Protein AF-A0A1E7ER35-F1 (afdb_monomer)

InterPro domains:
  IPR001763 Rhodanese-like domain [PF00581] (128-225)
  IPR001763 Rhodanese-like domain [PS50206] (133-233)
  IPR001763 Rhodanese-like domain [SM00450] (123-230)
  IPR020936 tRNA uridine(34) hydroxylase [PTHR43268] (1-297)
  IPR036873 Rhodanese-like domain superfamily [G3DSA:3.40.250.10] (112-266)
  IPR036873 Rhodanese-like domain superfamily [SSF52821] (113-258)
  IPR040503 tRNA uridine(34) hydroxylase, N-terminal [PF17773] (1-105)

pLDDT: mean 89.34, std 12.44, range [37.03, 98.62]

Organism: NCBI:txid635003

Nearest PDB structures (foldseek):
  4f67-assembly1_A  TM=9.009E-01  e=3.503E-24  Legionella pneumophila subsp. pneumophila str. Philadelphia 1
  1x0p-assembly1_I  TM=6.168E-01  e=1.235E-02  Thermosynechococcus vestitus BP-1
  5m27-assembly1_A  TM=5.192E-01  e=4.832E-02  Beggiatoa sp. PS
  5m2a-assembly1_A  TM=4.852E-01  e=7.459E-02  Beggiatoa sp. PS
  5mbe-assembly1_A  TM=5.188E-01  e=2.012E-01  Beggiatoa sp. PS

Secondary structure (DSSP, 8-state):
-EEEEEE----GGGHHHHHHHHHHHHHHTT-EEEEEEETTEEEEEEE-PPPTT--EEEETTEEEESS-HHHHHHHHHT-TT-EEEE---SS-S-SSEEEEE-S-SS---SSS--TTT--PEEE-HHHHHHHHH-TTEEEEE-S-HHHHTTEEETTPBP---SSGGGHHHHHHHHTTTS--TTEEEEEE-SSSHHHHHHHHHHHHHS-TTS-EEEEEETTHHHHHHHHTTT-GGG--EEE-EE-SSTT-EEEGGGEEPSSEEEE-TTT--EEETTGGGSTT-BTTTB-TTTTTT--HHHHHHHHHHHTTT-

Radius of gyration: 20.01 Å; Cα contacts (8 Å, |Δi|>4): 583; chains: 1; bounding box: 51×45×53 Å

Solvent-accessible surface area (backbone atoms only — not comparable to full-atom values): 17120 Å² total; per-residue (Å²): 58,42,41,36,41,40,75,42,87,38,60,72,87,49,48,65,57,51,50,53,52,54,52,53,57,38,52,76,58,62,36,16,24,41,40,30,35,18,43,58,20,39,24,36,37,39,32,48,80,85,69,97,62,66,59,84,53,86,48,103,86,53,75,56,63,83,65,45,69,69,60,49,48,52,29,67,75,59,38,81,82,43,44,72,47,80,40,73,68,99,59,80,48,41,97,52,65,44,78,40,84,41,89,47,54,72,68,55,74,62,72,92,72,53,54,86,78,47,54,38,50,75,33,48,57,82,59,40,56,58,52,66,68,35,88,60,36,50,38,37,44,65,50,32,42,66,38,49,77,44,22,47,50,61,87,43,43,77,75,72,25,89,43,60,48,49,46,61,60,48,41,59,69,65,51,52,75,49,92,41,71,79,24,36,39,38,31,33,30,55,62,21,71,64,32,37,52,51,32,25,46,50,66,72,66,40,60,86,89,49,54,60,52,47,35,24,38,46,46,10,49,57,39,32,28,44,74,36,45,93,39,64,88,81,48,59,66,42,77,32,42,49,47,101,52,59,45,33,19,23,32,63,57,47,34,69,32,89,50,32,57,44,53,37,68,60,82,59,40,67,29,38,66,66,55,70,69,37,91,65,38,38,91,39,48,36,28,90,89,41,55,94,71,62,53,70,72,53,47,54,54,28,48,57,52,38,66,73,75,108

Sequence (310 aa):
VLALYKFVIIPTSSLPDLKSELMTVCRQYSARGTLLIAEEGINGTLCYPFSNKISTTTTTLTTTIIDDELLSFLQNKFDHSLRIRISTAVQPVFSRLKIRIKSEIQQQSCGPCCPTKQVGEYVNPREWNKLLLDPDTIVIDTRNEYEIDVGTFKNAINPHTQSFVEFPHWIQKNITPLPVEKKKIAMFCTGGIRCEKATNACLQLIPKTKDVSVYHLAGGILAYLDEFNGKQDESLFTGDCYVFDQRVAVTYGNKPSMVFREKCHACRHPLSCDDLKRDDYMQGLSCKYCVGQLSEKQQQRFTQRQKQME

Structure (mmCIF, N/CA/C/O backbone):
data_AF-A0A1E7ER35-F1
#
_entry.id   AF-A0A1E7ER35-F1
#
loop_
_atom_site.group_PDB
_atom_site.id
_atom_site.type_symbol
_atom_site.label_atom_id
_atom_site.label_alt_id
_atom_site.label_comp_id
_atom_site.label_asym_id
_atom_site.label_entity_id
_atom_site.label_seq_id
_atom_site.pdbx_PDB_ins_code
_atom_site.Cartn_x
_atom_site.Cartn_y
_atom_site.Cartn_z
_atom_site.occupancy
_atom_site.B_iso_or_equiv
_atom_site.auth_seq_id
_atom_site.auth_comp_id
_atom_site.auth_asym_id
_atom_site.auth_atom_id
_atom_site.pdbx_PDB_model_num
ATOM 1 N N . VAL A 1 1 ? 13.833 -6.349 -5.394 1.00 90.44 1 VAL A N 1
ATOM 2 C CA . VAL A 1 1 ? 12.837 -5.260 -5.250 1.00 90.44 1 VAL A CA 1
ATOM 3 C C . VAL A 1 1 ? 12.498 -5.135 -3.778 1.00 90.44 1 VAL A C 1
ATOM 5 O O . VAL A 1 1 ? 12.076 -6.123 -3.194 1.00 90.44 1 VAL A O 1
ATOM 8 N N . LEU A 1 2 ? 12.714 -3.963 -3.190 1.00 91.94 2 LEU A N 1
ATOM 9 C CA . LEU A 1 2 ? 12.367 -3.628 -1.814 1.00 91.94 2 LEU A CA 1
ATOM 10 C C . LEU A 1 2 ? 11.136 -2.726 -1.808 1.00 91.94 2 LEU A C 1
ATOM 12 O O . LEU A 1 2 ? 11.193 -1.646 -2.389 1.00 91.94 2 LEU A O 1
ATOM 16 N N . ALA A 1 3 ? 10.059 -3.124 -1.142 1.00 92.50 3 ALA A N 1
ATOM 17 C CA . ALA A 1 3 ? 8.976 -2.223 -0.754 1.00 92.50 3 ALA A CA 1
ATOM 18 C C . ALA A 1 3 ? 9.128 -1.910 0.734 1.00 92.50 3 ALA A C 1
ATOM 20 O O . ALA A 1 3 ? 9.304 -2.833 1.527 1.00 92.50 3 ALA A O 1
ATOM 21 N N . LEU A 1 4 ? 9.090 -0.634 1.110 1.0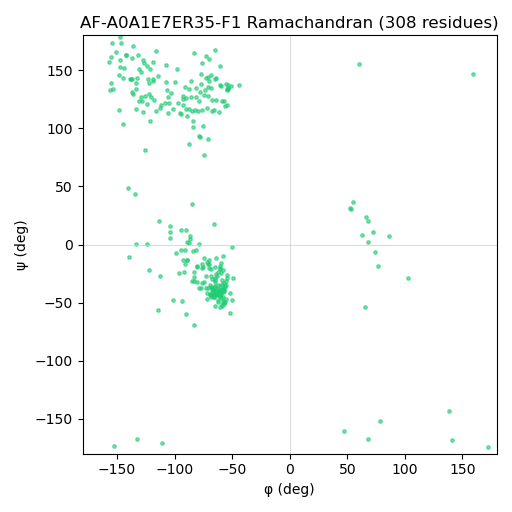0 94.75 4 LEU A N 1
ATOM 22 C CA . LEU A 1 4 ? 9.339 -0.225 2.486 1.00 94.75 4 LEU A CA 1
ATOM 23 C C . LEU A 1 4 ? 8.475 0.941 2.927 1.00 94.75 4 LEU A C 1
ATOM 25 O O . LEU A 1 4 ? 8.112 1.794 2.117 1.00 94.75 4 LEU A O 1
ATOM 29 N N . TYR A 1 5 ? 8.208 1.004 4.226 1.00 95.62 5 TYR A N 1
ATOM 30 C CA . TYR A 1 5 ? 7.714 2.215 4.860 1.00 95.62 5 TYR A CA 1
ATOM 31 C C . TYR A 1 5 ? 8.002 2.234 6.359 1.00 95.62 5 TYR A C 1
ATOM 33 O O . TYR A 1 5 ? 8.142 1.192 7.002 1.00 95.62 5 TYR A O 1
ATOM 41 N N . LYS A 1 6 ? 8.040 3.438 6.922 1.00 93.75 6 LYS A N 1
ATOM 42 C CA . LYS A 1 6 ? 8.040 3.672 8.362 1.00 93.75 6 LYS A CA 1
ATOM 43 C C . LYS A 1 6 ? 7.441 5.036 8.663 1.00 93.75 6 LYS A C 1
ATOM 45 O O . LYS A 1 6 ? 7.837 6.028 8.053 1.00 93.75 6 LYS A O 1
ATOM 50 N N . PHE A 1 7 ? 6.541 5.067 9.642 1.00 92.44 7 PHE A N 1
ATOM 51 C CA . PHE A 1 7 ? 6.119 6.301 10.287 1.00 92.44 7 PHE A CA 1
ATOM 52 C C . PHE A 1 7 ? 7.104 6.634 11.410 1.00 92.44 7 PHE A C 1
ATOM 54 O O . PHE A 1 7 ? 7.247 5.875 12.366 1.00 92.44 7 PHE A O 1
ATOM 61 N N . VAL A 1 8 ? 7.824 7.739 11.259 1.00 91.88 8 VAL A N 1
ATOM 62 C CA . VAL A 1 8 ? 8.806 8.248 12.224 1.00 91.88 8 VAL A CA 1
ATOM 63 C C . VAL A 1 8 ? 8.937 9.744 12.010 1.00 91.88 8 VAL A C 1
ATOM 65 O O . VAL A 1 8 ? 8.940 10.196 10.870 1.00 91.88 8 VAL A O 1
ATOM 68 N N . ILE A 1 9 ? 9.032 10.511 13.093 1.00 92.25 9 ILE A N 1
ATOM 69 C CA . ILE A 1 9 ? 9.169 11.961 12.981 1.00 92.25 9 ILE A CA 1
ATOM 70 C C . ILE A 1 9 ? 10.570 12.293 12.466 1.00 92.25 9 ILE A C 1
ATOM 72 O O . ILE A 1 9 ? 11.568 11.989 13.119 1.00 92.25 9 ILE A O 1
ATOM 76 N N . ILE A 1 10 ? 10.629 12.913 11.291 1.00 93.62 10 ILE A N 1
ATOM 77 C CA . ILE A 1 10 ? 11.852 13.410 10.663 1.00 93.62 10 ILE A CA 1
ATOM 78 C C . ILE A 1 10 ? 11.762 14.936 10.654 1.00 93.62 10 ILE A C 1
ATOM 80 O O . ILE A 1 10 ? 10.876 15.470 9.990 1.00 93.62 10 ILE A O 1
ATOM 84 N N . PRO A 1 11 ? 12.658 15.666 11.340 1.00 95.25 11 PRO A N 1
ATOM 85 C CA . PRO A 1 11 ? 12.614 17.122 11.341 1.00 95.25 11 PRO A CA 1
ATOM 86 C C . PRO A 1 11 ? 12.625 17.688 9.918 1.00 95.25 11 PRO A C 1
ATOM 88 O O . PRO A 1 11 ? 13.459 17.304 9.094 1.00 95.25 11 PRO A O 1
ATOM 91 N N . THR A 1 12 ? 11.730 18.635 9.631 1.00 95.56 12 THR A N 1
ATOM 92 C CA . THR A 1 12 ? 11.605 19.243 8.295 1.00 95.56 12 THR A CA 1
ATOM 93 C C . THR A 1 12 ? 12.916 19.872 7.811 1.00 95.56 12 THR A C 1
ATOM 95 O O . THR A 1 12 ? 13.238 19.790 6.625 1.00 95.56 12 THR A O 1
ATOM 98 N N . SER A 1 13 ? 13.718 20.417 8.730 1.00 97.25 13 SER A N 1
ATOM 99 C CA . SER A 1 13 ? 15.062 20.938 8.449 1.00 97.25 13 SER A CA 1
ATOM 100 C C . SER A 1 13 ? 16.050 19.869 7.967 1.00 97.25 13 SER A C 1
ATOM 102 O O . SER A 1 13 ? 16.953 20.196 7.207 1.00 97.25 13 SER A O 1
ATOM 104 N N . SER A 1 14 ? 15.870 18.600 8.347 1.00 97.25 14 SER A N 1
ATOM 105 C CA . SER A 1 14 ? 16.747 17.480 7.974 1.00 97.25 1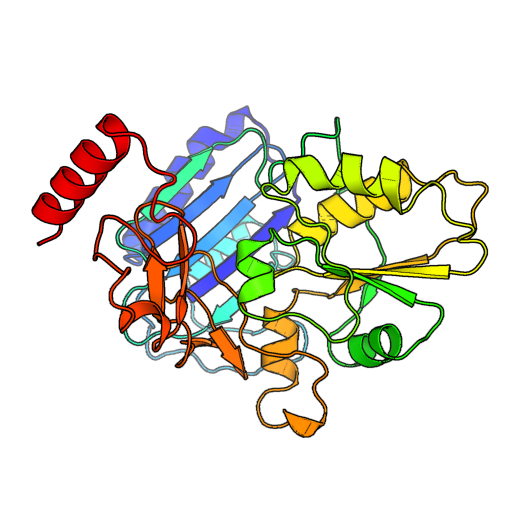4 SER A CA 1
ATOM 106 C C . SER A 1 14 ? 16.349 16.793 6.659 1.00 97.25 14 SER A C 1
ATOM 108 O O . SER A 1 14 ? 17.126 16.007 6.116 1.00 97.25 14 SER A O 1
ATOM 110 N N . LEU A 1 15 ? 15.152 17.059 6.118 1.00 98.00 15 LEU A N 1
ATOM 111 C CA . LEU A 1 15 ? 14.655 16.405 4.896 1.00 98.00 15 LEU A CA 1
ATOM 112 C C . LEU A 1 15 ? 15.527 16.653 3.646 1.00 98.00 15 LEU A C 1
ATOM 114 O O . LEU A 1 15 ? 15.712 15.705 2.874 1.00 98.00 15 LEU A O 1
ATOM 118 N N . PRO A 1 16 ? 16.066 17.867 3.392 1.00 98.50 16 PRO A N 1
ATOM 119 C CA . PRO A 1 16 ? 16.962 18.100 2.257 1.00 98.50 16 PRO A CA 1
ATOM 120 C C . PRO A 1 16 ? 18.243 17.260 2.323 1.00 98.50 16 PRO A C 1
ATOM 122 O O . PRO A 1 16 ? 18.612 16.641 1.320 1.00 98.50 16 PRO A O 1
ATOM 125 N N . ASP A 1 17 ? 18.863 17.174 3.500 1.00 98.19 17 ASP A N 1
ATOM 126 C CA . ASP A 1 17 ? 20.093 16.405 3.715 1.00 98.19 17 ASP A CA 1
ATOM 127 C C . ASP A 1 17 ? 19.826 14.907 3.587 1.00 98.19 17 ASP A C 1
ATOM 129 O O . ASP A 1 17 ? 20.511 14.217 2.831 1.00 98.19 17 ASP A O 1
ATOM 133 N N . LEU A 1 18 ? 18.743 14.422 4.206 1.00 97.88 18 LEU A N 1
ATOM 134 C CA . LEU A 1 18 ? 18.302 13.034 4.080 1.00 97.88 18 LEU A CA 1
ATOM 135 C C . LEU A 1 18 ? 18.041 12.651 2.617 1.00 97.88 18 LEU A C 1
ATOM 137 O O . LEU A 1 18 ? 18.414 11.566 2.172 1.00 97.88 18 LEU A O 1
ATOM 141 N N . LYS A 1 19 ? 17.421 13.541 1.831 1.00 98.44 19 LYS A N 1
ATOM 142 C CA . LYS A 1 19 ? 17.220 13.319 0.393 1.00 98.44 19 LYS A CA 1
ATOM 143 C C . LYS A 1 19 ? 18.551 13.178 -0.346 1.00 98.44 19 LYS A C 1
ATOM 145 O O . LYS A 1 19 ? 18.644 12.328 -1.234 1.00 98.44 19 LYS A O 1
ATOM 150 N N . SER A 1 20 ? 19.535 14.020 -0.034 1.00 98.25 20 SER A N 1
ATOM 151 C CA . SER A 1 20 ? 20.861 13.998 -0.665 1.00 98.25 20 SER A CA 1
ATOM 152 C C . SER A 1 20 ? 21.629 12.718 -0.325 1.00 98.25 20 SER A C 1
ATOM 154 O O . SER A 1 20 ? 22.157 12.042 -1.212 1.00 98.25 20 SER A O 1
ATOM 156 N N . GLU A 1 21 ? 21.607 12.331 0.947 1.00 97.69 21 GLU A N 1
ATOM 157 C CA . GLU A 1 21 ? 22.213 11.105 1.461 1.00 97.69 21 GLU A CA 1
ATOM 158 C C . GLU A 1 21 ? 21.592 9.863 0.808 1.00 97.69 21 GLU A C 1
ATOM 160 O O . GLU A 1 21 ? 22.298 9.083 0.169 1.00 97.69 21 GLU A O 1
ATOM 165 N N . LEU A 1 22 ? 20.258 9.732 0.848 1.00 97.75 22 LEU A N 1
ATOM 166 C CA . LEU A 1 22 ? 19.549 8.621 0.206 1.00 97.75 22 LEU A CA 1
ATOM 167 C C . LEU A 1 22 ? 19.823 8.568 -1.302 1.00 97.75 22 LEU A C 1
ATOM 169 O O . LEU A 1 22 ? 19.964 7.481 -1.857 1.00 97.75 22 LEU A O 1
ATOM 173 N N . MET A 1 23 ? 19.908 9.721 -1.978 1.00 98.00 23 MET A N 1
ATOM 174 C CA . MET A 1 23 ? 20.222 9.782 -3.410 1.00 98.00 23 MET A CA 1
ATOM 175 C C . MET A 1 23 ? 21.623 9.244 -3.691 1.00 98.00 23 MET A C 1
ATOM 177 O O . MET A 1 23 ? 21.803 8.500 -4.653 1.00 98.00 23 MET A O 1
ATOM 181 N N . THR A 1 24 ? 22.596 9.621 -2.866 1.00 97.25 24 THR A N 1
ATOM 182 C CA . THR A 1 24 ? 23.995 9.208 -3.008 1.00 97.25 24 THR A CA 1
ATOM 183 C C . THR A 1 24 ? 24.129 7.706 -2.806 1.00 97.25 24 THR A C 1
ATOM 185 O O . THR A 1 24 ? 24.601 7.014 -3.707 1.00 97.25 24 THR A O 1
ATOM 188 N N . VAL A 1 25 ? 23.610 7.190 -1.689 1.00 95.50 25 VAL A N 1
ATOM 189 C CA . VAL A 1 25 ? 23.679 5.762 -1.359 1.00 95.50 25 VAL A CA 1
ATOM 190 C C . VAL A 1 25 ? 22.926 4.930 -2.397 1.00 95.50 25 VAL A C 1
ATOM 192 O O . VAL A 1 25 ? 23.494 4.023 -2.992 1.00 95.50 25 VAL A O 1
ATOM 195 N N . CYS A 1 26 ? 21.679 5.278 -2.734 1.00 95.88 26 CYS A N 1
ATOM 196 C CA . CYS A 1 26 ? 20.912 4.524 -3.734 1.00 95.88 26 CYS A CA 1
ATOM 197 C C . CYS A 1 26 ? 21.603 4.484 -5.111 1.00 95.88 26 CYS A C 1
ATOM 199 O O . CYS A 1 26 ? 21.497 3.483 -5.819 1.00 95.88 26 CYS A O 1
ATOM 201 N N . ARG A 1 27 ? 22.314 5.549 -5.512 1.00 95.38 27 ARG A N 1
ATOM 202 C CA . ARG A 1 27 ? 23.067 5.570 -6.778 1.00 95.38 27 ARG A CA 1
ATOM 203 C C . ARG A 1 27 ? 24.268 4.629 -6.766 1.00 95.38 27 ARG A C 1
ATOM 205 O O . ARG A 1 27 ? 24.518 4.017 -7.800 1.00 95.38 27 ARG A O 1
ATOM 212 N N . GLN A 1 28 ? 24.964 4.484 -5.636 1.00 94.19 28 GLN A N 1
ATOM 213 C CA . GLN A 1 28 ? 26.097 3.555 -5.506 1.00 94.19 28 GLN A CA 1
ATOM 214 C C . GLN A 1 28 ? 25.683 2.114 -5.831 1.00 94.19 28 GLN A C 1
ATOM 216 O O . GLN A 1 28 ? 26.394 1.415 -6.545 1.00 94.19 28 GLN A O 1
ATOM 221 N N . TYR A 1 29 ? 24.477 1.711 -5.425 1.00 92.12 29 TYR A N 1
ATOM 222 C CA . TYR A 1 29 ? 23.926 0.379 -5.708 1.00 92.12 29 TYR A CA 1
ATOM 223 C C . TYR A 1 29 ? 23.123 0.302 -7.013 1.00 92.12 29 TYR A C 1
ATOM 225 O O . TYR A 1 29 ? 22.392 -0.661 -7.240 1.00 92.12 29 TYR A O 1
ATOM 233 N N . SER A 1 30 ? 23.205 1.318 -7.883 1.00 94.06 30 SER A N 1
ATOM 234 C CA . SER A 1 30 ? 22.411 1.393 -9.120 1.00 94.06 30 SER A CA 1
ATOM 235 C C . SER A 1 30 ? 20.900 1.211 -8.894 1.00 94.06 30 SER A C 1
ATOM 237 O O . SER A 1 30 ? 20.181 0.694 -9.757 1.00 94.06 30 SER A O 1
ATOM 239 N N . ALA A 1 31 ? 20.398 1.638 -7.732 1.00 95.75 31 ALA A N 1
ATOM 240 C CA . ALA A 1 31 ? 18.999 1.489 -7.381 1.00 95.75 31 ALA A CA 1
ATOM 241 C C . ALA A 1 31 ? 18.112 2.401 -8.232 1.00 95.75 31 ALA A C 1
ATOM 243 O O . ALA A 1 31 ? 18.425 3.557 -8.518 1.00 95.75 31 ALA A O 1
ATOM 244 N N . ARG A 1 32 ? 16.955 1.872 -8.621 1.00 97.31 32 ARG A N 1
ATOM 245 C CA . ARG A 1 32 ? 15.878 2.569 -9.329 1.00 97.31 32 ARG A CA 1
ATOM 246 C C . ARG A 1 32 ? 14.605 2.427 -8.516 1.00 97.31 32 ARG A C 1
ATOM 248 O O . ARG A 1 32 ? 14.459 1.469 -7.770 1.00 97.31 32 ARG A O 1
ATOM 255 N N . GLY A 1 33 ? 13.674 3.361 -8.646 1.00 97.25 33 GLY A N 1
ATOM 256 C CA . GLY A 1 33 ? 12.484 3.347 -7.804 1.00 97.25 33 GLY A CA 1
ATOM 257 C C . GLY A 1 33 ? 12.052 4.720 -7.362 1.00 97.25 33 GLY A C 1
ATOM 258 O O . GLY A 1 33 ? 12.514 5.736 -7.882 1.00 97.25 33 GLY A O 1
ATOM 259 N N . THR A 1 34 ? 11.128 4.747 -6.414 1.00 97.94 34 THR A N 1
ATOM 260 C CA . THR A 1 34 ? 10.659 5.985 -5.803 1.00 97.94 34 THR A CA 1
ATOM 261 C C . THR A 1 34 ? 10.670 5.849 -4.291 1.00 97.94 34 THR A C 1
ATOM 263 O O . THR A 1 34 ? 10.006 4.964 -3.766 1.00 97.94 34 THR A O 1
ATOM 266 N N . LEU A 1 35 ? 11.378 6.756 -3.616 1.00 98.12 35 LEU A N 1
ATOM 267 C CA . LEU A 1 35 ? 11.236 7.010 -2.184 1.00 98.12 35 LEU A CA 1
ATOM 268 C C . LEU A 1 35 ? 10.517 8.345 -1.979 1.00 98.12 35 LEU A C 1
ATOM 270 O O . LEU A 1 35 ? 10.842 9.358 -2.609 1.00 98.12 35 LEU A O 1
ATOM 274 N N . LEU A 1 36 ? 9.532 8.335 -1.098 1.00 98.06 36 LEU A N 1
ATOM 275 C CA . LEU A 1 36 ? 8.850 9.494 -0.555 1.00 98.06 36 LEU A CA 1
ATOM 276 C C . LEU A 1 36 ? 9.343 9.677 0.875 1.00 98.06 36 LEU A C 1
ATOM 278 O O . LEU A 1 36 ? 9.292 8.736 1.663 1.00 98.06 36 LEU A O 1
ATOM 282 N N . ILE A 1 37 ? 9.810 10.877 1.191 1.00 98.12 37 ILE A N 1
ATOM 283 C CA . ILE A 1 37 ? 10.129 11.284 2.558 1.00 98.12 37 ILE A CA 1
ATOM 284 C C . ILE A 1 37 ? 9.247 12.471 2.926 1.00 98.12 37 ILE A C 1
ATOM 286 O O . ILE A 1 37 ? 8.967 13.330 2.086 1.00 98.12 37 ILE A O 1
ATOM 290 N N . ALA A 1 38 ? 8.796 12.506 4.165 1.00 95.75 38 ALA A N 1
ATOM 291 C CA . ALA A 1 38 ? 8.026 13.600 4.736 1.00 95.75 38 ALA A CA 1
ATOM 292 C C . ALA A 1 38 ? 8.382 13.721 6.218 1.00 95.75 38 ALA A C 1
ATOM 294 O O . ALA A 1 38 ? 9.068 12.856 6.761 1.00 95.75 38 ALA A O 1
ATOM 295 N N . GLU A 1 39 ? 7.879 14.758 6.881 1.00 94.00 39 GLU A N 1
ATOM 296 C CA . GLU A 1 39 ? 8.032 14.894 8.334 1.00 94.00 39 GLU A CA 1
ATOM 297 C C . GLU A 1 39 ? 7.494 13.665 9.087 1.00 94.00 39 GLU A C 1
ATOM 299 O O . GLU A 1 39 ? 8.044 13.267 10.106 1.00 94.00 39 GLU A O 1
ATOM 304 N N . GLU A 1 40 ? 6.466 13.008 8.543 1.00 92.56 40 GLU A N 1
ATOM 305 C CA . GLU A 1 40 ? 5.869 11.799 9.120 1.00 92.56 40 GLU A CA 1
ATOM 306 C C . GLU A 1 40 ? 6.623 10.488 8.820 1.00 92.56 40 GLU A C 1
ATOM 308 O O . GLU A 1 40 ? 6.219 9.443 9.334 1.00 92.56 40 GLU A O 1
ATOM 313 N N . GLY A 1 41 ? 7.688 10.502 8.006 1.00 94.69 41 GLY A N 1
ATOM 314 C CA . GLY A 1 41 ? 8.552 9.332 7.811 1.00 94.69 41 GLY A CA 1
ATOM 315 C C . GLY A 1 41 ? 8.989 9.065 6.369 1.00 94.69 41 GLY A C 1
ATOM 316 O O . GLY A 1 41 ? 9.266 9.983 5.595 1.00 94.69 41 GLY A O 1
ATOM 317 N N . ILE A 1 42 ? 9.072 7.779 6.006 1.00 96.88 42 ILE A N 1
ATOM 318 C CA . ILE A 1 42 ? 9.522 7.290 4.692 1.00 96.88 42 ILE A CA 1
ATOM 319 C C . ILE A 1 42 ? 8.576 6.221 4.124 1.00 96.88 42 ILE A C 1
ATOM 321 O O . ILE A 1 42 ? 8.075 5.369 4.850 1.00 96.88 42 ILE A O 1
ATOM 325 N N . ASN A 1 43 ? 8.363 6.229 2.809 1.00 97.25 43 ASN A N 1
ATOM 326 C CA . ASN A 1 43 ? 7.652 5.192 2.054 1.00 97.25 43 ASN A CA 1
ATOM 327 C C . ASN A 1 43 ? 8.294 5.031 0.680 1.00 97.25 43 ASN A C 1
ATOM 329 O O . ASN A 1 43 ? 8.660 6.023 0.052 1.00 97.25 43 ASN A O 1
ATOM 333 N N . GLY A 1 44 ? 8.375 3.822 0.147 1.00 96.50 44 GLY A N 1
ATOM 334 C CA . GLY A 1 44 ? 8.715 3.680 -1.253 1.00 96.50 44 GLY A CA 1
ATOM 335 C C . GLY A 1 44 ? 8.955 2.267 -1.723 1.00 96.50 44 GLY A C 1
ATOM 336 O O . GLY A 1 44 ? 8.770 1.277 -1.019 1.00 96.50 44 GLY A O 1
ATOM 337 N N . THR A 1 45 ? 9.382 2.188 -2.975 1.00 96.12 45 THR A N 1
ATOM 338 C CA . THR A 1 45 ? 9.805 0.936 -3.586 1.00 96.12 45 THR A CA 1
ATOM 339 C C . THR A 1 45 ? 11.066 1.175 -4.396 1.00 96.12 45 THR A C 1
ATOM 341 O O . THR A 1 45 ? 11.132 2.114 -5.194 1.00 96.12 45 THR A O 1
ATOM 344 N N . LEU A 1 46 ? 12.061 0.320 -4.182 1.00 95.94 46 LEU A N 1
ATOM 345 C CA . LEU A 1 46 ? 13.342 0.307 -4.871 1.00 95.94 46 LEU A CA 1
ATOM 346 C C . LEU A 1 46 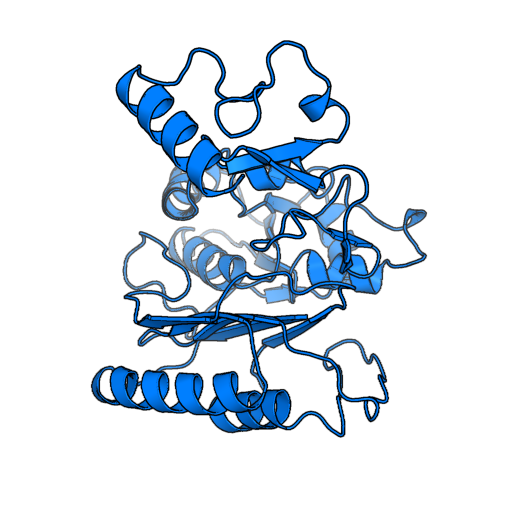? 13.556 -1.035 -5.573 1.00 95.94 46 LEU A C 1
ATOM 348 O O . LEU A 1 46 ? 13.109 -2.084 -5.122 1.00 95.94 46 LEU A O 1
ATOM 352 N N . CYS A 1 47 ? 14.303 -1.034 -6.664 1.00 94.62 47 CYS A N 1
ATOM 353 C CA . CYS A 1 47 ? 14.904 -2.221 -7.247 1.00 94.62 47 CYS A CA 1
ATOM 354 C C . CYS A 1 47 ? 16.365 -1.931 -7.573 1.00 94.62 47 CYS A C 1
ATOM 356 O O . CYS A 1 47 ? 16.686 -0.863 -8.087 1.00 94.62 47 CYS A O 1
ATOM 358 N N . TYR A 1 48 ? 17.235 -2.887 -7.298 1.00 93.19 48 TYR A N 1
ATOM 359 C CA . TYR A 1 48 ? 18.658 -2.836 -7.607 1.00 93.19 48 TYR A CA 1
ATOM 360 C C . TYR A 1 48 ? 19.135 -4.259 -7.923 1.00 93.19 48 TYR A C 1
ATOM 362 O O . TYR A 1 48 ? 18.433 -5.216 -7.564 1.00 93.19 48 TYR A O 1
ATOM 370 N N . PRO A 1 49 ? 20.260 -4.407 -8.646 1.00 88.94 49 PRO A N 1
ATOM 371 C CA . PRO A 1 49 ? 20.845 -5.709 -8.934 1.00 88.94 49 PRO A CA 1
ATOM 372 C C . PRO A 1 49 ? 21.123 -6.497 -7.653 1.00 88.94 49 PRO A C 1
ATOM 374 O O . PRO A 1 49 ? 21.598 -5.949 -6.662 1.00 88.94 49 PRO A O 1
ATOM 377 N N . PHE A 1 50 ? 20.820 -7.788 -7.693 1.00 76.62 50 PHE A N 1
ATOM 378 C CA . PHE A 1 50 ? 21.088 -8.715 -6.600 1.00 76.62 50 PHE A CA 1
ATOM 379 C C . PHE A 1 50 ? 22.592 -9.024 -6.530 1.00 76.62 50 PHE A C 1
ATOM 381 O O . PHE A 1 50 ? 23.192 -9.327 -7.562 1.00 76.62 50 PHE A O 1
ATOM 388 N N . SER A 1 51 ? 23.204 -8.972 -5.342 1.00 67.88 51 SER A N 1
ATOM 389 C CA . SER A 1 51 ? 24.558 -9.496 -5.123 1.00 67.88 51 SER A CA 1
ATOM 390 C C . SER A 1 51 ? 24.459 -10.963 -4.675 1.00 67.88 51 SER A C 1
ATOM 392 O O . SER A 1 51 ? 23.629 -11.313 -3.840 1.00 67.88 51 SER A O 1
ATOM 394 N N . ASN A 1 52 ? 25.283 -11.856 -5.234 1.00 51.31 52 ASN A N 1
ATOM 395 C CA . ASN A 1 52 ? 25.215 -13.318 -5.033 1.00 51.31 52 ASN A CA 1
ATOM 396 C C . ASN A 1 52 ? 25.517 -13.817 -3.592 1.00 51.31 52 ASN A C 1
ATOM 398 O O . ASN A 1 52 ? 25.808 -14.995 -3.410 1.00 51.31 52 ASN A O 1
ATOM 402 N N . LYS A 1 53 ? 25.469 -12.961 -2.564 1.00 49.34 53 LYS A N 1
ATOM 403 C CA . LYS A 1 53 ? 25.776 -13.305 -1.161 1.00 49.34 53 LYS A CA 1
ATOM 404 C C . LYS A 1 53 ? 24.545 -13.459 -0.259 1.00 49.34 53 LYS A C 1
ATOM 406 O O . LYS A 1 53 ? 24.669 -13.538 0.957 1.00 49.34 53 LYS A O 1
ATOM 411 N N . ILE A 1 54 ? 23.338 -13.493 -0.817 1.00 50.47 54 ILE A N 1
ATOM 412 C CA . ILE A 1 54 ? 22.115 -13.508 -0.008 1.00 50.47 54 ILE A CA 1
ATOM 413 C C . ILE A 1 54 ? 21.718 -14.954 0.324 1.00 50.47 54 ILE A C 1
ATOM 415 O O . ILE A 1 54 ? 21.262 -15.700 -0.540 1.00 50.47 54 ILE A O 1
ATOM 419 N N . SER A 1 55 ? 21.849 -15.328 1.600 1.00 41.34 55 SER A N 1
ATOM 420 C CA . SER A 1 55 ? 21.138 -16.465 2.195 1.00 41.34 55 SER A CA 1
ATOM 421 C C . SER A 1 55 ? 19.808 -15.957 2.755 1.00 41.34 55 SER A C 1
ATOM 423 O O . SER A 1 55 ? 19.795 -15.085 3.623 1.00 41.34 55 SER A O 1
ATOM 425 N N . THR A 1 56 ? 18.681 -16.437 2.226 1.00 42.72 56 THR A N 1
ATOM 426 C CA . THR A 1 56 ? 17.342 -16.093 2.725 1.00 42.72 56 THR A CA 1
ATOM 427 C C . THR A 1 56 ? 16.855 -17.143 3.716 1.00 42.72 56 THR A C 1
ATOM 429 O O . THR A 1 56 ? 16.532 -18.260 3.312 1.00 42.72 56 THR A O 1
ATOM 432 N N . THR A 1 57 ? 16.701 -16.774 4.986 1.00 37.03 57 THR A N 1
ATOM 433 C CA . THR A 1 57 ? 15.823 -17.480 5.930 1.00 37.03 57 THR A CA 1
ATOM 434 C C . THR A 1 57 ? 14.571 -16.640 6.163 1.00 37.03 57 THR A C 1
ATOM 436 O O . THR A 1 57 ? 14.623 -15.532 6.696 1.00 37.03 57 THR A O 1
ATOM 439 N N . THR A 1 58 ? 13.429 -17.155 5.708 1.00 38.53 58 THR A N 1
ATOM 440 C CA . THR A 1 58 ? 12.116 -16.551 5.943 1.00 38.53 58 THR A CA 1
ATOM 441 C C . THR A 1 58 ? 11.610 -17.010 7.303 1.00 38.53 58 THR A C 1
ATOM 443 O O . THR A 1 58 ? 11.096 -18.119 7.432 1.00 38.53 58 THR A O 1
ATOM 446 N N . THR A 1 59 ? 11.722 -16.156 8.315 1.00 37.53 59 THR A N 1
ATOM 447 C CA . THR A 1 59 ? 10.930 -16.286 9.544 1.00 37.53 59 THR A CA 1
ATOM 448 C C . THR A 1 59 ? 9.881 -15.182 9.532 1.00 37.53 59 THR A C 1
ATOM 450 O O . THR A 1 59 ? 10.156 -14.066 9.097 1.00 37.53 59 THR A O 1
ATOM 453 N N . THR A 1 60 ? 8.669 -15.510 9.972 1.00 41.19 60 THR A N 1
ATOM 454 C CA . THR A 1 60 ? 7.359 -14.866 9.729 1.00 41.19 60 THR A CA 1
ATOM 455 C C . THR A 1 60 ? 7.227 -13.347 9.937 1.00 41.19 60 THR A C 1
ATOM 457 O O . THR A 1 60 ? 6.158 -12.804 9.669 1.00 41.19 60 THR A O 1
ATOM 460 N N . LEU A 1 61 ? 8.266 -12.629 10.368 1.00 41.88 61 LEU A N 1
ATOM 461 C CA . LEU A 1 61 ? 8.246 -11.173 10.561 1.00 41.88 61 LEU A CA 1
ATOM 462 C C . LEU A 1 61 ? 9.523 -10.438 10.103 1.00 41.88 61 LEU A C 1
ATOM 464 O O . LEU A 1 61 ? 9.488 -9.215 9.990 1.00 41.88 61 LEU A O 1
ATOM 468 N N . THR A 1 62 ? 10.618 -11.136 9.783 1.00 39.41 62 THR A N 1
ATOM 469 C CA . THR A 1 62 ? 11.883 -10.516 9.348 1.00 39.41 62 THR A CA 1
ATOM 470 C C . THR A 1 62 ? 12.617 -11.425 8.365 1.00 39.41 62 THR A C 1
ATOM 472 O O . THR A 1 62 ? 13.064 -12.510 8.730 1.00 39.41 62 THR A O 1
ATOM 475 N N . THR A 1 63 ? 12.787 -10.977 7.121 1.00 47.81 63 THR A N 1
ATOM 476 C CA . THR A 1 63 ? 13.801 -11.550 6.227 1.00 47.81 63 THR A CA 1
ATOM 477 C C . THR A 1 63 ? 15.154 -11.021 6.687 1.00 47.81 63 THR A C 1
ATOM 479 O O . THR A 1 63 ? 15.481 -9.863 6.431 1.00 47.81 63 THR A O 1
ATOM 482 N N . THR A 1 64 ? 15.932 -11.836 7.395 1.00 44.56 64 THR A N 1
ATOM 483 C CA . THR A 1 64 ? 17.305 -11.466 7.753 1.00 44.56 64 THR A CA 1
ATOM 484 C C . THR A 1 64 ? 18.181 -11.692 6.530 1.00 44.56 64 THR A C 1
ATOM 486 O O . THR A 1 64 ? 18.630 -12.804 6.272 1.00 44.56 64 THR A O 1
ATOM 489 N N . ILE A 1 65 ? 18.380 -10.644 5.734 1.00 53.09 65 ILE A N 1
ATOM 490 C CA . ILE A 1 65 ? 19.423 -10.642 4.712 1.00 53.09 65 ILE A CA 1
ATOM 491 C C . ILE A 1 65 ? 20.730 -10.282 5.406 1.00 53.09 65 ILE A C 1
ATOM 493 O O . ILE A 1 65 ? 20.863 -9.189 5.946 1.00 53.09 65 ILE A O 1
ATOM 497 N N . ILE A 1 66 ? 21.670 -11.222 5.411 1.00 51.56 66 ILE A N 1
ATOM 498 C CA . ILE A 1 66 ? 22.909 -11.112 6.189 1.00 51.56 66 ILE A CA 1
ATOM 499 C C . ILE A 1 66 ? 23.962 -10.229 5.479 1.00 51.56 66 ILE A C 1
ATOM 501 O O . ILE A 1 66 ? 24.823 -9.689 6.156 1.00 51.56 66 ILE A O 1
ATOM 505 N N . ASP A 1 67 ? 23.847 -10.000 4.159 1.00 65.00 67 ASP A N 1
ATOM 506 C CA . ASP A 1 67 ? 24.879 -9.335 3.332 1.00 65.00 67 ASP A CA 1
ATOM 507 C C . ASP A 1 67 ? 24.293 -8.367 2.266 1.00 65.00 67 ASP A C 1
ATOM 509 O O . ASP A 1 67 ? 24.634 -8.415 1.081 1.00 65.00 67 ASP A O 1
ATOM 513 N N . ASP A 1 68 ? 23.376 -7.474 2.654 1.00 82.12 68 ASP A N 1
ATOM 514 C CA . ASP A 1 68 ? 22.905 -6.379 1.782 1.00 82.12 68 ASP A CA 1
ATOM 515 C C . ASP A 1 68 ? 23.161 -5.022 2.445 1.00 82.12 68 ASP A C 1
ATOM 517 O O . ASP A 1 68 ? 22.499 -4.640 3.413 1.00 82.12 68 ASP A O 1
ATOM 521 N N . GLU A 1 69 ? 24.158 -4.302 1.930 1.00 86.81 69 GLU A N 1
ATOM 522 C CA . GLU A 1 69 ? 24.629 -3.032 2.488 1.00 86.81 69 GLU A CA 1
ATOM 523 C C . GLU A 1 69 ? 23.606 -1.899 2.321 1.00 86.81 69 GLU A C 1
ATOM 525 O O . GLU A 1 69 ? 23.462 -1.074 3.224 1.00 86.81 69 GLU A O 1
ATOM 530 N N . LEU A 1 70 ? 22.846 -1.862 1.216 1.00 90.19 70 LEU A N 1
ATOM 531 C CA . LEU A 1 70 ? 21.793 -0.858 1.027 1.00 90.19 70 LEU A CA 1
ATOM 532 C C . LEU A 1 70 ? 20.636 -1.108 1.996 1.00 90.19 70 LEU A C 1
ATOM 534 O O . LEU A 1 70 ? 20.118 -0.172 2.607 1.00 90.19 70 LEU A O 1
ATOM 538 N N . LEU A 1 71 ? 20.237 -2.368 2.148 1.00 89.38 71 LEU A N 1
ATOM 539 C CA . LEU A 1 71 ? 19.220 -2.772 3.109 1.00 89.38 71 LEU A CA 1
ATOM 540 C C . LEU A 1 71 ? 19.658 -2.470 4.548 1.00 89.38 71 LEU A C 1
ATOM 542 O O . LEU A 1 71 ? 18.905 -1.835 5.287 1.00 89.38 71 LEU A O 1
ATOM 546 N N . SER A 1 72 ? 20.886 -2.845 4.910 1.00 89.00 72 SER A N 1
ATOM 547 C CA . SER A 1 72 ? 21.474 -2.564 6.224 1.00 89.00 72 SER A CA 1
ATOM 548 C C . SER A 1 72 ? 21.552 -1.063 6.487 1.00 89.00 72 SER A C 1
ATOM 550 O O . SER A 1 72 ? 21.179 -0.605 7.563 1.00 89.00 72 SER A O 1
ATOM 552 N N . PHE A 1 73 ? 21.959 -0.267 5.492 1.00 91.75 73 PHE A N 1
ATOM 553 C CA . PHE A 1 73 ? 21.952 1.190 5.589 1.00 91.75 73 PHE A CA 1
ATOM 554 C C . PHE A 1 73 ? 20.547 1.725 5.890 1.00 91.75 73 PHE A C 1
ATOM 556 O O . PHE A 1 73 ? 20.383 2.529 6.805 1.00 91.75 73 PHE A O 1
ATOM 563 N N . LEU A 1 74 ? 19.524 1.271 5.159 1.00 92.75 74 LEU A N 1
ATOM 564 C CA . LEU A 1 74 ? 18.143 1.716 5.366 1.00 92.75 74 LEU A CA 1
ATOM 565 C C . LEU A 1 74 ? 17.614 1.316 6.750 1.00 92.75 74 LEU A C 1
ATOM 567 O O . LEU A 1 74 ? 16.983 2.139 7.413 1.00 92.75 74 LEU A O 1
ATOM 571 N N . GLN A 1 75 ? 17.892 0.092 7.201 1.00 90.94 75 GLN A N 1
ATOM 572 C CA . GLN A 1 75 ? 17.512 -0.381 8.534 1.00 90.94 75 GLN A CA 1
ATOM 573 C C . GLN A 1 75 ? 18.239 0.385 9.640 1.00 90.94 75 GLN A C 1
ATOM 575 O O . GLN A 1 75 ? 17.607 0.787 10.604 1.00 90.94 75 GLN A O 1
ATOM 580 N N . ASN A 1 76 ? 19.529 0.679 9.491 1.00 90.75 76 ASN A N 1
ATOM 581 C CA . ASN A 1 76 ? 20.261 1.483 10.470 1.00 90.75 76 ASN A CA 1
ATOM 582 C C . ASN A 1 76 ? 19.760 2.932 10.489 1.00 90.75 76 ASN A C 1
ATOM 584 O O . ASN A 1 76 ? 19.591 3.526 11.551 1.00 90.75 76 ASN A O 1
ATOM 588 N N . LYS A 1 77 ? 19.479 3.505 9.312 1.00 92.75 77 LYS A N 1
ATOM 589 C CA . LYS A 1 77 ? 19.039 4.898 9.176 1.00 92.75 77 LYS A CA 1
ATOM 590 C C . LYS A 1 77 ? 17.652 5.137 9.760 1.00 92.75 77 LYS A C 1
ATOM 592 O O . LYS A 1 77 ? 17.404 6.193 10.337 1.00 92.75 77 LYS A O 1
ATOM 597 N N . PHE A 1 78 ? 16.751 4.179 9.576 1.00 90.25 78 PHE A N 1
ATOM 598 C CA . PHE A 1 78 ? 15.359 4.276 9.996 1.00 90.25 78 PHE A CA 1
ATOM 599 C C . PHE A 1 78 ? 15.014 3.286 11.103 1.00 90.25 78 PHE A C 1
ATOM 601 O O . PHE A 1 78 ? 13.833 3.036 11.302 1.00 90.25 78 PHE A O 1
ATOM 608 N N . ASP A 1 79 ? 15.992 2.769 11.848 1.00 83.19 79 ASP A N 1
ATOM 609 C CA . ASP A 1 79 ? 15.842 1.713 12.862 1.00 83.19 79 ASP A CA 1
ATOM 610 C C . ASP A 1 79 ? 15.283 0.368 12.311 1.00 83.19 79 ASP A C 1
ATOM 612 O O . ASP A 1 79 ? 14.596 0.299 11.288 1.00 83.19 79 ASP A O 1
ATOM 616 N N . HIS A 1 80 ? 15.584 -0.737 12.996 1.00 75.69 80 HIS A N 1
ATOM 617 C CA . HIS A 1 80 ? 15.246 -2.106 12.592 1.00 75.69 80 HIS A CA 1
ATOM 618 C C . HIS A 1 80 ? 13.735 -2.383 12.529 1.00 75.69 80 HIS A C 1
ATOM 620 O O . HIS A 1 80 ? 13.321 -3.389 11.957 1.00 75.69 80 HIS A O 1
ATOM 626 N N . SER A 1 81 ? 12.897 -1.481 13.051 1.00 83.00 81 SER A N 1
ATOM 627 C CA . SER A 1 81 ? 11.440 -1.519 12.859 1.00 83.00 81 SER A CA 1
ATOM 628 C C . SER A 1 81 ? 10.967 -0.995 11.491 1.00 83.00 81 SER A C 1
ATOM 630 O O . SER A 1 81 ? 9.761 -0.980 11.225 1.00 83.00 81 SER A O 1
ATOM 632 N N . LEU A 1 82 ? 11.882 -0.570 10.605 1.00 89.44 82 LEU A N 1
ATOM 633 C CA . LEU A 1 82 ? 11.571 -0.276 9.206 1.00 89.44 82 LEU A CA 1
ATOM 634 C C . LEU A 1 82 ? 10.909 -1.499 8.561 1.00 89.44 82 LEU A C 1
ATOM 636 O O . LEU A 1 82 ? 11.492 -2.580 8.486 1.00 89.44 82 LEU A O 1
ATOM 640 N N . ARG A 1 83 ? 9.681 -1.327 8.064 1.00 90.50 83 ARG A N 1
ATOM 641 C CA . ARG A 1 83 ? 8.967 -2.419 7.405 1.00 90.50 83 ARG A CA 1
ATOM 642 C C . ARG A 1 83 ? 9.496 -2.577 6.010 1.00 90.50 83 ARG A C 1
ATOM 644 O O . ARG A 1 83 ? 9.454 -1.626 5.236 1.00 90.50 83 ARG A O 1
ATOM 651 N N . ILE A 1 84 ? 9.967 -3.777 5.703 1.00 89.50 84 ILE A N 1
ATOM 652 C CA . ILE A 1 84 ? 10.592 -4.093 4.427 1.00 89.50 84 ILE A CA 1
ATOM 653 C C . ILE A 1 84 ? 10.011 -5.399 3.913 1.00 89.50 84 ILE A C 1
ATOM 655 O O . ILE A 1 84 ? 9.902 -6.381 4.643 1.00 89.50 84 ILE A O 1
ATOM 659 N N . ARG A 1 85 ? 9.652 -5.401 2.633 1.00 86.50 85 ARG A N 1
ATOM 660 C CA . ARG A 1 85 ? 9.325 -6.603 1.872 1.00 86.50 85 ARG A CA 1
ATOM 661 C C . ARG A 1 85 ? 10.227 -6.721 0.671 1.00 86.50 85 ARG A C 1
ATOM 663 O O . ARG A 1 85 ? 10.494 -5.736 -0.019 1.00 86.50 85 ARG A O 1
ATOM 670 N N . ILE A 1 86 ? 10.652 -7.949 0.417 1.00 86.62 86 ILE A N 1
ATOM 671 C CA . ILE A 1 86 ? 11.649 -8.265 -0.591 1.00 86.62 86 ILE A CA 1
ATOM 672 C C . ILE A 1 86 ? 11.014 -9.217 -1.588 1.00 86.62 86 ILE A C 1
ATOM 674 O O . ILE A 1 86 ? 10.450 -10.237 -1.220 1.00 86.62 86 ILE A O 1
ATOM 678 N N . SER A 1 87 ? 11.088 -8.856 -2.861 1.00 86.56 87 SER A N 1
ATOM 679 C CA . SER A 1 87 ? 10.664 -9.703 -3.977 1.00 86.56 87 SER A CA 1
ATOM 680 C C . SER A 1 87 ? 11.685 -9.620 -5.102 1.00 86.56 87 SER A C 1
ATOM 682 O O . SER A 1 87 ? 12.485 -8.680 -5.171 1.00 86.56 87 SER A O 1
ATOM 684 N N . THR A 1 88 ? 11.672 -10.596 -6.000 1.00 86.31 88 THR A N 1
ATOM 685 C CA . THR A 1 88 ? 12.600 -10.664 -7.131 1.00 86.31 88 THR A CA 1
ATOM 686 C C . THR A 1 88 ? 11.891 -10.344 -8.443 1.00 86.31 88 THR A C 1
ATOM 688 O O . THR A 1 88 ? 10.674 -10.459 -8.581 1.00 86.31 88 THR A O 1
ATOM 691 N N . ALA A 1 89 ? 12.667 -9.864 -9.409 1.00 86.94 89 ALA A N 1
ATOM 692 C CA . ALA A 1 89 ? 12.227 -9.632 -10.775 1.00 86.94 89 ALA A CA 1
ATOM 693 C C . ALA A 1 89 ? 13.425 -9.851 -11.702 1.00 86.94 89 ALA A C 1
ATOM 695 O O . ALA A 1 89 ? 14.553 -9.538 -11.326 1.00 86.94 89 ALA A O 1
ATOM 696 N N . VAL A 1 90 ? 13.173 -10.379 -12.901 1.00 87.06 90 VAL A N 1
ATOM 697 C CA . VAL A 1 90 ? 14.227 -10.674 -13.890 1.00 87.06 90 VAL A CA 1
ATOM 698 C C . VAL A 1 90 ? 14.788 -9.392 -14.516 1.00 87.06 90 VAL A C 1
ATOM 700 O O . VAL A 1 90 ? 15.938 -9.354 -14.934 1.00 87.06 90 VAL A O 1
ATOM 703 N N . GLN A 1 91 ? 13.983 -8.328 -14.561 1.00 89.12 91 GLN A N 1
ATOM 704 C CA . GLN A 1 91 ? 14.345 -7.028 -15.125 1.00 89.12 91 GLN A CA 1
ATOM 705 C C . GLN A 1 91 ? 14.086 -5.902 -14.110 1.00 89.12 91 GLN A C 1
ATOM 707 O O . GLN A 1 91 ? 13.241 -6.061 -13.220 1.00 89.12 91 GLN A O 1
ATOM 712 N N . PRO A 1 92 ? 14.776 -4.748 -14.220 1.00 92.00 92 PRO A N 1
ATOM 713 C CA . PRO A 1 92 ? 14.498 -3.588 -13.380 1.00 92.00 92 PRO A CA 1
ATOM 714 C C . PRO A 1 92 ? 13.046 -3.123 -13.536 1.00 92.00 92 PRO A C 1
ATOM 716 O O . PRO A 1 92 ? 12.626 -2.758 -14.626 1.00 92.00 92 PRO A O 1
ATOM 719 N N . VAL A 1 93 ? 12.297 -3.061 -12.433 1.00 93.81 93 VAL A N 1
ATOM 720 C CA . VAL A 1 93 ? 10.857 -2.717 -12.444 1.00 93.81 93 VAL A CA 1
ATOM 721 C C . VAL A 1 93 ? 10.586 -1.207 -12.386 1.00 93.81 93 VAL A C 1
ATOM 723 O O . VAL A 1 93 ? 9.442 -0.759 -12.307 1.00 93.81 93 VAL A O 1
ATOM 726 N N . PHE A 1 94 ? 11.647 -0.402 -12.430 1.00 95.38 94 PHE A N 1
ATOM 727 C CA . PHE A 1 94 ? 11.601 1.053 -12.508 1.00 95.38 94 PHE A CA 1
ATOM 728 C C . PHE A 1 94 ? 12.632 1.564 -13.512 1.00 95.38 94 PHE A C 1
ATOM 730 O O . PHE A 1 94 ? 13.768 1.096 -13.549 1.00 95.38 94 PHE A O 1
ATOM 737 N N . SER A 1 95 ? 12.276 2.606 -14.266 1.00 92.06 95 SER A N 1
ATOM 738 C CA . SER A 1 95 ? 13.188 3.213 -15.247 1.00 92.06 95 SER A CA 1
ATOM 739 C C . SER A 1 95 ? 14.296 4.059 -14.609 1.00 92.06 95 SER A C 1
ATOM 741 O O . SER A 1 95 ? 15.386 4.152 -15.157 1.00 92.06 95 SER A O 1
ATOM 743 N N . ARG A 1 96 ? 14.028 4.716 -13.472 1.00 95.62 96 ARG A N 1
ATOM 744 C CA . ARG A 1 96 ? 14.967 5.641 -12.810 1.00 95.62 96 ARG A CA 1
ATOM 745 C C . ARG A 1 96 ? 14.695 5.767 -11.317 1.00 95.62 96 ARG A C 1
ATOM 747 O O . ARG A 1 96 ? 13.586 5.478 -10.869 1.00 95.62 96 ARG A O 1
ATOM 754 N N . LEU A 1 97 ? 15.684 6.261 -10.579 1.00 97.94 97 LEU A N 1
ATOM 755 C CA . LEU A 1 97 ? 15.545 6.656 -9.181 1.00 97.94 97 LEU A CA 1
ATOM 756 C C . LEU A 1 97 ? 14.842 8.012 -9.048 1.00 97.94 97 LEU A C 1
ATOM 758 O O . LEU A 1 97 ? 15.130 8.961 -9.783 1.00 97.94 97 LEU A O 1
ATOM 762 N N . LYS A 1 98 ? 13.931 8.115 -8.084 1.00 98.25 98 LYS A N 1
ATOM 763 C CA . LYS A 1 98 ? 13.284 9.353 -7.652 1.00 98.25 98 LYS A CA 1
ATOM 764 C C . LYS A 1 98 ? 13.243 9.376 -6.132 1.00 98.25 98 LYS A C 1
ATOM 766 O O . LYS A 1 98 ? 12.745 8.443 -5.519 1.00 98.25 98 LYS A O 1
ATOM 771 N N . ILE A 1 99 ? 13.685 10.472 -5.534 1.00 98.25 99 ILE A N 1
ATOM 772 C CA . ILE A 1 99 ? 13.508 10.719 -4.101 1.00 98.25 99 ILE A CA 1
ATOM 773 C C . ILE A 1 99 ? 12.796 12.053 -3.970 1.00 98.25 99 ILE A C 1
ATOM 775 O O . ILE A 1 99 ? 13.245 13.063 -4.525 1.00 98.25 99 ILE A O 1
ATOM 779 N N . ARG A 1 100 ? 11.627 12.042 -3.335 1.00 98.19 100 ARG A N 1
ATOM 780 C CA . ARG A 1 100 ? 10.721 13.190 -3.289 1.00 98.19 100 ARG A CA 1
ATOM 781 C C . ARG A 1 100 ? 10.380 13.522 -1.850 1.00 98.19 100 ARG A C 1
ATOM 783 O O . ARG A 1 100 ? 9.900 12.663 -1.125 1.00 98.19 100 ARG A O 1
ATOM 790 N N . ILE A 1 101 ? 10.570 14.789 -1.501 1.00 98.19 101 ILE A N 1
ATOM 791 C CA . ILE A 1 101 ? 10.007 15.358 -0.282 1.00 98.19 101 ILE A CA 1
ATOM 792 C C . ILE A 1 101 ? 8.527 15.635 -0.551 1.00 98.19 101 ILE A C 1
ATOM 794 O O . ILE A 1 101 ? 8.177 16.181 -1.606 1.00 98.19 101 ILE A O 1
ATOM 798 N N . LYS A 1 102 ? 7.664 15.198 0.358 1.00 95.81 102 LYS A N 1
ATOM 799 C CA . LYS A 1 102 ? 6.211 15.362 0.307 1.00 95.81 102 LYS A CA 1
ATOM 800 C C . LYS A 1 102 ? 5.700 15.887 1.644 1.00 95.81 102 LYS A C 1
ATOM 802 O O . LYS A 1 102 ? 6.409 15.816 2.638 1.00 95.81 102 LYS A O 1
ATOM 807 N N . SER A 1 103 ? 4.476 16.413 1.643 1.00 92.38 103 SER A N 1
ATOM 808 C CA . SER A 1 103 ? 3.756 16.719 2.884 1.00 92.38 103 SER A CA 1
ATOM 809 C C . SER A 1 103 ? 3.433 15.441 3.657 1.00 92.38 103 SER A C 1
ATOM 811 O O . SER A 1 103 ? 3.527 15.414 4.874 1.00 92.38 103 SER A O 1
ATOM 813 N N . GLU A 1 104 ? 3.108 14.370 2.931 1.00 92.12 104 GLU A N 1
ATOM 814 C CA . GLU A 1 104 ? 2.769 13.060 3.474 1.00 92.12 104 GLU A CA 1
ATOM 815 C C . GLU A 1 104 ? 3.419 11.952 2.630 1.00 92.12 104 GLU A C 1
ATOM 817 O O . GLU A 1 104 ? 3.463 12.035 1.396 1.00 92.12 104 GLU A O 1
ATOM 822 N N . ILE A 1 105 ? 3.890 10.889 3.282 1.00 93.44 105 ILE A N 1
ATOM 823 C CA . ILE A 1 105 ? 4.388 9.669 2.629 1.00 93.44 105 ILE A CA 1
ATOM 824 C C . ILE A 1 105 ? 3.254 8.786 2.095 1.00 93.44 105 ILE A C 1
ATOM 826 O O . ILE A 1 105 ? 3.479 7.959 1.207 1.00 93.44 105 ILE A O 1
ATOM 830 N N . GLN A 1 106 ? 2.039 8.991 2.609 1.00 92.81 106 GLN A N 1
ATOM 831 C CA . GLN A 1 106 ? 0.785 8.447 2.096 1.00 92.81 106 GLN A CA 1
ATOM 832 C C . GLN A 1 106 ? -0.314 9.487 2.310 1.00 92.81 106 GLN A C 1
ATOM 834 O O . GLN A 1 106 ? -0.766 9.667 3.431 1.00 92.81 106 GLN A O 1
ATOM 839 N N . GLN A 1 107 ? -0.731 10.187 1.259 1.00 87.81 107 GLN A N 1
ATOM 840 C CA . GLN A 1 107 ? -1.643 11.325 1.392 1.00 87.81 107 GLN A CA 1
ATOM 841 C C . GLN A 1 107 ? -3.042 10.897 1.860 1.00 87.81 107 GLN A C 1
ATOM 843 O O . GLN A 1 107 ? -3.687 10.089 1.191 1.00 87.81 107 GLN A O 1
ATOM 848 N N . GLN A 1 108 ? -3.520 11.478 2.961 1.00 78.75 108 GLN A N 1
ATOM 849 C CA . GLN A 1 108 ? -4.878 11.321 3.478 1.00 78.75 108 GLN A CA 1
ATOM 850 C C . GLN A 1 108 ? -5.421 12.712 3.846 1.00 78.75 108 GLN A C 1
ATOM 852 O O . GLN A 1 108 ? -4.913 13.358 4.747 1.00 78.75 108 GLN A O 1
ATOM 857 N N . SER A 1 109 ? -6.479 13.183 3.184 1.00 67.25 109 SER A N 1
ATOM 858 C CA . SER A 1 109 ? -7.113 14.516 3.389 1.00 67.25 109 SER A CA 1
ATOM 859 C C . SER A 1 109 ? -7.617 14.814 4.806 1.00 67.25 109 SER A C 1
ATOM 861 O O . SER A 1 109 ? -8.041 15.936 5.080 1.00 67.25 109 SER A O 1
ATOM 863 N N . CYS A 1 110 ? -7.653 13.825 5.695 1.00 61.03 110 CYS A N 1
ATOM 864 C CA . CYS A 1 110 ? -8.265 13.927 7.014 1.00 61.03 110 CYS A CA 1
ATOM 865 C C . CYS A 1 110 ? -7.271 14.470 8.048 1.00 61.03 110 CYS A C 1
ATOM 867 O O . CYS A 1 110 ? -6.649 13.678 8.754 1.00 61.03 110 CYS A O 1
ATOM 869 N N . GLY A 1 111 ? -7.182 15.802 8.161 1.00 60.44 111 GLY A N 1
ATOM 870 C CA . GLY A 1 111 ? -6.559 16.513 9.289 1.00 60.44 111 GLY A CA 1
ATOM 871 C C . GLY A 1 111 ? -5.180 15.977 9.716 1.00 60.44 111 GLY A C 1
ATOM 872 O O . GLY A 1 111 ? -4.508 15.290 8.950 1.00 60.44 111 GLY A O 1
ATOM 873 N N . PRO A 1 112 ? -4.712 16.262 10.942 1.00 54.69 112 PRO A N 1
ATOM 874 C CA . PRO A 1 112 ? -3.516 15.616 11.471 1.00 54.69 112 PRO A CA 1
ATOM 875 C C . PRO A 1 112 ? -3.828 14.161 11.872 1.00 54.69 112 PRO A C 1
ATOM 877 O O . PRO A 1 112 ? -3.982 13.839 13.049 1.00 54.69 112 PRO A O 1
ATOM 880 N N . CYS A 1 113 ? -3.930 13.266 10.887 1.00 64.06 113 CYS A N 1
ATOM 881 C CA . CYS A 1 113 ? -3.849 11.823 11.102 1.00 64.06 113 CYS A CA 1
ATOM 882 C C . CYS A 1 113 ? -2.444 11.505 11.622 1.00 64.06 113 CYS A C 1
ATOM 884 O O . CYS A 1 113 ? -1.452 11.840 10.978 1.00 64.06 113 CYS A O 1
ATOM 886 N N . CYS A 1 114 ? -2.340 10.857 12.781 1.00 68.69 114 CYS A N 1
ATOM 887 C CA . CYS A 1 114 ? -1.051 10.595 13.420 1.00 68.69 114 CYS A CA 1
ATOM 888 C C . CYS A 1 114 ? -0.904 9.093 13.698 1.00 68.69 114 CYS A C 1
ATOM 890 O O . CYS A 1 114 ? -1.157 8.652 14.823 1.00 68.69 114 CYS A O 1
ATOM 892 N N . PRO A 1 115 ? -0.510 8.288 12.688 1.00 71.25 115 PRO A N 1
ATOM 893 C CA . PRO A 1 115 ? -0.352 6.841 12.849 1.00 71.25 115 PRO A CA 1
ATOM 894 C C . PRO A 1 115 ? 0.686 6.449 13.904 1.00 71.25 115 PRO A C 1
ATOM 896 O O . PRO A 1 115 ? 0.654 5.341 14.417 1.00 71.25 115 PRO A O 1
ATOM 899 N N . THR A 1 116 ? 1.587 7.360 14.281 1.00 72.25 116 THR A N 1
ATOM 900 C CA . THR A 1 116 ? 2.539 7.133 15.377 1.00 72.25 116 THR A CA 1
ATOM 901 C C . THR A 1 116 ? 1.885 7.124 16.761 1.00 72.25 116 THR A C 1
ATOM 903 O O . THR A 1 116 ? 2.507 6.652 17.707 1.00 72.25 116 THR A O 1
ATOM 906 N N . LYS A 1 117 ? 0.653 7.636 16.909 1.00 79.88 117 LYS A N 1
ATOM 907 C CA . LYS A 1 117 ? -0.060 7.682 18.197 1.00 79.88 117 LYS A CA 1
ATOM 908 C C . LYS A 1 117 ? -0.965 6.478 18.422 1.00 79.88 117 LYS A C 1
ATOM 910 O O . LYS A 1 117 ? -0.968 5.916 19.510 1.00 79.88 117 LYS A O 1
ATOM 915 N N . GLN A 1 118 ? -1.780 6.130 17.430 1.00 87.31 118 GLN A N 1
ATOM 916 C CA . GLN A 1 118 ? -2.769 5.064 17.563 1.00 87.31 118 GLN A CA 1
ATOM 917 C C . GLN A 1 118 ? -3.119 4.495 16.193 1.00 87.31 118 GLN A C 1
ATOM 919 O O . GLN A 1 118 ? -3.435 5.244 15.273 1.00 87.31 118 GLN A O 1
ATOM 924 N N . VAL A 1 119 ? -3.128 3.177 16.074 1.00 92.31 119 VAL A N 1
ATOM 925 C CA . VAL A 1 119 ? -3.600 2.446 14.893 1.00 92.31 119 VAL A CA 1
ATOM 926 C C . VAL A 1 119 ? -4.455 1.271 15.353 1.00 92.31 119 VAL A C 1
ATOM 928 O O . VAL A 1 119 ? -4.531 0.988 16.549 1.00 92.31 119 VAL A O 1
ATOM 931 N N . GLY A 1 120 ? -5.126 0.612 14.409 1.00 92.69 120 GLY A N 1
ATOM 932 C CA . GLY A 1 120 ? -5.796 -0.658 14.684 1.00 92.69 120 GLY A CA 1
ATOM 933 C C . GLY A 1 120 ? -4.802 -1.766 15.039 1.00 92.69 120 GLY A C 1
ATOM 934 O O . GLY A 1 120 ? -3.599 -1.637 14.822 1.00 92.69 120 GLY A O 1
ATOM 935 N N . GLU A 1 121 ? -5.313 -2.872 15.556 1.00 96.00 121 GLU A N 1
ATOM 936 C CA . GLU A 1 121 ? -4.511 -4.031 15.928 1.00 96.00 121 GLU A CA 1
ATOM 937 C C . GLU A 1 121 ? -3.979 -4.769 14.688 1.00 96.00 121 GLU A C 1
ATOM 939 O O . GLU A 1 121 ? -4.700 -5.005 13.713 1.00 96.00 121 GLU A O 1
ATOM 944 N N . TYR A 1 122 ? -2.698 -5.138 14.724 1.00 96.19 122 TYR A N 1
ATOM 945 C CA . TYR A 1 122 ? -2.064 -5.914 13.663 1.00 96.19 122 TYR A CA 1
ATOM 946 C C . TYR A 1 122 ? -2.510 -7.367 13.712 1.00 96.19 122 TYR A C 1
ATOM 948 O O . TYR A 1 122 ? -2.343 -8.040 14.725 1.00 96.19 122 TYR A O 1
ATOM 956 N N . VAL A 1 123 ? -2.955 -7.886 12.572 1.00 97.69 123 VAL A N 1
ATOM 957 C CA . VAL A 1 123 ? -3.278 -9.306 12.418 1.00 97.69 123 VAL A CA 1
ATOM 958 C C . VAL A 1 123 ? -2.365 -9.907 11.366 1.00 97.69 123 VAL A C 1
ATOM 960 O O . VAL A 1 123 ? -2.267 -9.406 10.246 1.00 97.69 123 VAL A O 1
ATOM 963 N N . ASN A 1 124 ? -1.645 -10.962 11.740 1.00 96.25 124 ASN A N 1
ATOM 964 C CA . ASN A 1 124 ? -0.745 -11.646 10.819 1.00 96.25 124 ASN A CA 1
ATOM 965 C C . ASN A 1 124 ? -1.537 -12.413 9.735 1.00 96.25 124 ASN A C 1
ATOM 967 O O . ASN A 1 124 ? -2.710 -12.728 9.942 1.00 96.25 124 ASN A O 1
ATOM 971 N N . PRO A 1 125 ? -0.916 -12.752 8.592 1.00 95.56 125 PRO A N 1
ATOM 972 C CA . PRO A 1 125 ? -1.613 -13.422 7.496 1.00 95.56 125 PRO A CA 1
ATOM 973 C C . PRO A 1 125 ? -2.330 -14.734 7.838 1.00 95.56 125 PRO A C 1
ATOM 975 O O . PRO A 1 125 ? -3.395 -14.984 7.281 1.00 95.56 125 PRO A O 1
ATOM 978 N N . ARG A 1 126 ? -1.797 -15.556 8.753 1.00 91.69 126 ARG A N 1
ATOM 979 C CA . ARG A 1 126 ? -2.441 -16.825 9.148 1.00 91.69 126 ARG A CA 1
ATOM 980 C C . ARG A 1 126 ? -3.751 -16.579 9.881 1.00 91.69 126 ARG A C 1
ATOM 982 O O . ARG A 1 126 ? -4.765 -17.207 9.594 1.00 91.69 126 ARG A O 1
ATOM 989 N N . GLU A 1 127 ? -3.725 -15.629 10.806 1.00 96.25 127 GLU A N 1
ATOM 990 C CA . GLU A 1 127 ? -4.886 -15.257 11.613 1.00 96.25 127 GLU A CA 1
ATOM 991 C C . GLU A 1 127 ? -5.896 -14.416 10.820 1.00 96.25 127 GLU A C 1
ATOM 993 O O . GLU A 1 127 ? -7.077 -14.383 11.158 1.00 96.25 127 GLU A O 1
ATOM 998 N N . TRP A 1 128 ? -5.464 -13.791 9.721 1.00 97.56 128 TRP A N 1
ATOM 999 C CA . TRP A 1 128 ? -6.316 -12.970 8.864 1.00 97.56 128 TRP A CA 1
ATOM 1000 C C . TRP A 1 128 ? -7.519 -13.734 8.305 1.00 97.56 128 TRP A C 1
ATOM 1002 O O . TRP A 1 128 ? -8.628 -13.203 8.298 1.00 97.56 128 TRP A O 1
ATOM 1012 N N . ASN A 1 129 ? -7.342 -15.002 7.918 1.00 96.62 129 ASN A N 1
ATOM 1013 C CA . ASN A 1 129 ? -8.447 -15.828 7.424 1.00 96.62 129 ASN A CA 1
ATOM 1014 C C . ASN A 1 129 ? -9.579 -15.975 8.454 1.00 96.62 129 ASN A C 1
ATOM 1016 O O . ASN A 1 129 ? -10.738 -16.057 8.060 1.00 96.62 129 ASN A O 1
ATOM 1020 N N . LYS A 1 130 ? -9.280 -15.953 9.762 1.00 96.00 130 LYS A N 1
ATOM 1021 C CA . LYS A 1 130 ? -10.315 -16.017 10.808 1.00 96.00 130 LYS A CA 1
ATOM 1022 C C . LYS A 1 130 ? -11.203 -14.776 10.785 1.00 96.00 130 LYS A C 1
ATOM 1024 O O . LYS A 1 130 ? -12.412 -14.909 10.909 1.00 96.00 130 LYS A O 1
ATOM 1029 N N . LEU A 1 131 ? -10.618 -13.595 10.569 1.00 95.62 131 LEU A N 1
ATOM 1030 C CA . LEU A 1 131 ? -11.376 -12.352 10.398 1.00 95.62 131 LEU A CA 1
ATOM 1031 C C . LEU A 1 131 ? -12.186 -12.345 9.099 1.00 95.62 131 LEU A C 1
ATOM 1033 O O . LEU A 1 131 ? -13.306 -11.857 9.089 1.00 95.62 131 LEU A O 1
ATOM 1037 N N . LEU A 1 132 ? -11.649 -12.902 8.010 1.00 95.44 132 LEU A N 1
ATOM 1038 C CA . LEU A 1 132 ? -12.367 -12.983 6.731 1.00 95.44 132 LEU A CA 1
ATOM 1039 C C . LEU A 1 132 ? -13.587 -13.919 6.774 1.00 95.44 132 LEU A C 1
ATOM 1041 O O . LEU A 1 132 ? -14.536 -13.724 6.014 1.00 95.44 132 LEU A O 1
ATOM 1045 N N . LEU A 1 133 ? -13.540 -14.955 7.614 1.00 95.25 133 LEU A N 1
ATOM 1046 C CA . LEU A 1 133 ? -14.606 -15.953 7.763 1.00 95.25 133 LEU A CA 1
ATOM 1047 C C . LEU A 1 133 ? -15.610 -15.608 8.868 1.00 95.25 133 LEU A C 1
ATOM 1049 O O . LEU A 1 133 ? -16.666 -16.235 8.939 1.00 95.25 133 LEU A O 1
ATOM 1053 N N . ASP A 1 134 ? -15.290 -14.642 9.725 1.00 94.62 134 ASP A N 1
ATOM 1054 C CA . ASP A 1 134 ? -16.156 -14.208 10.812 1.00 94.62 134 ASP A CA 1
ATOM 1055 C C . ASP A 1 134 ? -17.298 -13.322 10.268 1.00 94.62 134 ASP A C 1
ATOM 1057 O O . ASP A 1 134 ? -17.028 -12.228 9.761 1.00 94.62 134 ASP A O 1
ATOM 1061 N N . PRO A 1 135 ? -18.574 -13.748 10.375 1.00 92.06 135 PRO A N 1
ATOM 1062 C CA . PRO A 1 135 ? -19.715 -12.992 9.854 1.00 92.06 135 PRO A CA 1
ATOM 1063 C C . PRO A 1 135 ? -19.930 -11.642 10.555 1.00 92.06 135 PRO A C 1
ATOM 1065 O O . PRO A 1 135 ? -20.573 -10.760 9.983 1.00 92.06 135 PRO A O 1
ATOM 1068 N N . ASP A 1 136 ? -19.377 -11.454 11.757 1.00 91.56 136 ASP A N 1
ATOM 1069 C CA . ASP A 1 136 ? -19.450 -10.196 12.508 1.00 91.56 136 ASP A CA 1
ATOM 107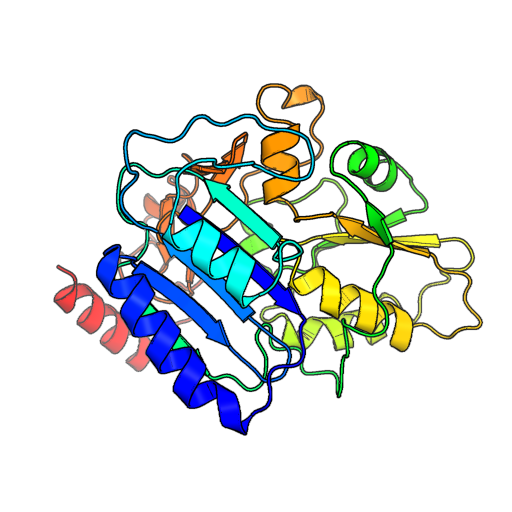0 C C . ASP A 1 136 ? -18.294 -9.233 12.173 1.00 91.56 136 ASP A C 1
ATOM 1072 O O . ASP A 1 136 ? -18.198 -8.129 12.730 1.00 91.56 136 ASP A O 1
ATOM 1076 N N . THR A 1 137 ? -17.418 -9.623 11.239 1.00 94.38 137 THR A N 1
ATOM 1077 C CA . THR A 1 137 ? -16.315 -8.790 10.760 1.00 94.38 137 THR A CA 1
ATOM 1078 C C . THR A 1 137 ? -16.670 -8.072 9.462 1.00 94.38 137 THR A C 1
ATOM 1080 O O . THR A 1 137 ? -16.932 -8.669 8.421 1.00 94.38 137 THR A O 1
ATOM 1083 N N . ILE A 1 138 ? -16.592 -6.744 9.500 1.00 95.44 138 ILE A N 1
ATOM 1084 C CA . ILE A 1 138 ? -16.643 -5.887 8.319 1.00 95.44 138 ILE A CA 1
ATOM 1085 C C . ILE A 1 138 ? -15.235 -5.814 7.732 1.00 95.44 138 ILE A C 1
ATOM 1087 O O . ILE A 1 138 ? -14.355 -5.146 8.279 1.00 95.44 138 ILE A O 1
ATOM 1091 N N . VAL A 1 139 ? -15.025 -6.490 6.607 1.00 96.81 139 VAL A N 1
ATOM 1092 C CA . VAL A 1 139 ? -13.750 -6.484 5.885 1.00 96.81 139 VAL A CA 1
ATOM 1093 C C . VAL A 1 139 ? -13.773 -5.393 4.817 1.00 96.81 139 VAL A C 1
ATOM 1095 O O . VAL A 1 139 ? -14.690 -5.346 4.002 1.00 96.81 139 VAL A O 1
ATOM 1098 N N . ILE A 1 140 ? -12.770 -4.516 4.799 1.00 98.00 140 ILE A N 1
ATOM 1099 C CA . ILE A 1 140 ? -12.726 -3.341 3.919 1.00 98.00 140 ILE A CA 1
ATOM 1100 C C . ILE A 1 140 ? -11.401 -3.306 3.158 1.00 98.00 140 ILE A C 1
ATOM 1102 O O . ILE A 1 140 ? -10.320 -3.261 3.757 1.00 98.00 140 ILE A O 1
ATOM 1106 N N . ASP A 1 141 ? -11.489 -3.268 1.830 1.00 98.44 141 ASP A N 1
ATOM 1107 C CA . ASP A 1 141 ? -10.339 -3.004 0.972 1.00 98.44 141 ASP A CA 1
ATOM 1108 C C . ASP A 1 141 ? -10.076 -1.495 0.937 1.00 98.44 141 ASP A C 1
ATOM 1110 O O . ASP A 1 141 ? -10.898 -0.718 0.468 1.00 98.44 141 ASP A O 1
ATOM 1114 N N . THR A 1 142 ? -8.939 -1.043 1.460 1.00 97.31 142 THR A N 1
ATOM 1115 C CA . THR A 1 142 ? -8.620 0.400 1.516 1.00 97.31 142 THR A CA 1
ATOM 1116 C C . THR A 1 142 ? -7.954 0.908 0.236 1.00 97.31 142 THR A C 1
ATOM 1118 O O . THR A 1 142 ? -7.438 2.032 0.186 1.00 97.31 142 THR A O 1
ATOM 1121 N N . ARG A 1 143 ? -7.889 0.054 -0.790 1.00 97.69 143 ARG A N 1
ATOM 1122 C CA . ARG A 1 143 ? -7.276 0.364 -2.074 1.00 97.69 143 ARG A CA 1
ATOM 1123 C C . ARG A 1 143 ? -8.230 1.108 -3.000 1.00 97.69 143 ARG A C 1
ATOM 1125 O O . ARG A 1 143 ? -9.428 1.168 -2.759 1.00 97.69 143 ARG A O 1
ATOM 1132 N N . ASN A 1 144 ? -7.664 1.700 -4.048 1.00 95.88 144 ASN A N 1
ATOM 1133 C CA . ASN A 1 144 ? -8.458 2.366 -5.072 1.00 95.88 144 ASN A CA 1
ATOM 1134 C C . ASN A 1 144 ? -9.103 1.317 -5.990 1.00 95.88 144 ASN A C 1
ATOM 1136 O O . ASN A 1 144 ? -8.558 0.224 -6.149 1.00 95.88 144 ASN A O 1
ATOM 1140 N N . GLU A 1 145 ? -10.200 1.679 -6.651 1.00 95.12 145 GLU A N 1
ATOM 1141 C CA . GLU A 1 145 ? -11.007 0.775 -7.485 1.00 95.12 145 GLU A CA 1
ATOM 1142 C C . GLU A 1 145 ? -10.176 -0.024 -8.505 1.00 95.12 145 GLU A C 1
ATOM 1144 O O . GLU A 1 145 ? -10.233 -1.251 -8.518 1.00 95.12 145 GLU A O 1
ATOM 1149 N N . TYR A 1 146 ? -9.288 0.639 -9.254 1.00 94.06 146 TYR A N 1
ATOM 1150 C CA . TYR A 1 146 ? -8.431 -0.021 -10.250 1.00 94.06 146 TYR A CA 1
ATOM 1151 C C . TYR A 1 146 ? -7.490 -1.091 -9.667 1.00 94.06 146 TYR A C 1
ATOM 1153 O O . TYR A 1 146 ? -6.965 -1.918 -10.407 1.00 94.06 146 TYR A O 1
ATOM 1161 N N . GLU A 1 147 ? -7.201 -1.056 -8.363 1.00 97.38 147 GLU A N 1
ATOM 1162 C CA . GLU A 1 147 ? -6.390 -2.072 -7.687 1.00 97.38 147 GLU A CA 1
ATOM 1163 C C . GLU A 1 147 ? -7.236 -3.272 -7.254 1.00 97.38 147 GLU A C 1
ATOM 1165 O O . GLU A 1 147 ? -6.722 -4.390 -7.186 1.00 97.38 147 GLU A O 1
ATOM 1170 N N . ILE A 1 148 ? -8.505 -3.023 -6.924 1.00 97.25 148 ILE A N 1
ATOM 1171 C CA . ILE A 1 148 ? -9.486 -4.022 -6.489 1.00 97.25 148 ILE A CA 1
ATOM 1172 C C . ILE A 1 148 ? -9.921 -4.869 -7.687 1.00 97.25 148 ILE A C 1
ATOM 1174 O O . ILE A 1 148 ? -10.004 -6.087 -7.553 1.00 97.25 148 ILE A O 1
ATOM 1178 N N . ASP A 1 149 ? -10.063 -4.252 -8.864 1.00 94.88 149 ASP A N 1
ATOM 1179 C CA . ASP A 1 149 ? -10.333 -4.923 -10.145 1.00 94.88 149 ASP A CA 1
ATOM 1180 C C . ASP A 1 149 ? -9.318 -6.024 -10.502 1.00 94.88 149 ASP A C 1
ATOM 1182 O O . ASP A 1 149 ? -9.639 -6.955 -11.239 1.00 94.88 149 ASP A O 1
ATOM 1186 N N . VAL A 1 150 ? -8.084 -5.929 -9.994 1.00 97.44 150 VAL A N 1
ATOM 1187 C CA . VAL A 1 150 ? -7.028 -6.937 -10.220 1.00 97.44 150 VAL A CA 1
ATOM 1188 C C . VAL A 1 150 ? -7.247 -8.183 -9.364 1.00 97.44 150 VAL A C 1
ATOM 1190 O O . VAL A 1 150 ? -6.910 -9.296 -9.770 1.00 97.44 150 VAL A O 1
ATOM 1193 N N . GLY A 1 151 ? -7.803 -7.997 -8.173 1.00 98.00 151 GLY A N 1
ATOM 1194 C CA . GLY A 1 151 ? -7.968 -9.049 -7.188 1.00 98.00 151 GLY A CA 1
ATOM 1195 C C . GLY A 1 151 ? -8.139 -8.485 -5.790 1.00 98.00 151 GLY A C 1
ATOM 1196 O O . GLY A 1 151 ? -7.573 -7.444 -5.460 1.00 98.00 151 GLY A O 1
ATOM 1197 N N . THR A 1 152 ? -8.923 -9.161 -4.957 1.00 98.62 152 THR A N 1
ATOM 1198 C CA . THR A 1 152 ? -9.234 -8.761 -3.579 1.00 98.62 152 THR A CA 1
ATOM 1199 C C . THR A 1 152 ? -9.594 -9.980 -2.721 1.00 98.62 152 THR A C 1
ATOM 1201 O O . THR A 1 152 ? -9.699 -11.106 -3.221 1.00 98.62 152 THR A O 1
ATOM 1204 N N . PHE A 1 153 ? -9.759 -9.776 -1.413 1.00 98.31 153 PHE A N 1
ATOM 1205 C CA . PHE A 1 153 ? -10.250 -10.817 -0.513 1.00 98.31 153 PHE A CA 1
ATOM 1206 C C . PHE A 1 153 ? -11.740 -11.073 -0.721 1.00 98.31 153 PHE A C 1
ATOM 1208 O O . PHE A 1 153 ? -12.529 -10.149 -0.924 1.00 98.31 153 PHE A O 1
ATOM 1215 N N . LYS A 1 154 ? -12.140 -12.341 -0.610 1.00 92.69 154 LYS A N 1
ATOM 1216 C CA . LYS A 1 154 ? -13.549 -12.732 -0.623 1.00 92.69 154 LYS A CA 1
ATOM 1217 C C . LYS A 1 154 ? -14.332 -11.942 0.434 1.00 92.69 154 LYS A C 1
ATOM 1219 O O . LYS A 1 154 ? -13.871 -11.790 1.561 1.00 92.69 154 LYS A O 1
ATOM 1224 N N . ASN A 1 155 ? -15.523 -11.469 0.061 1.00 89.06 155 ASN A N 1
ATOM 1225 C CA . ASN A 1 155 ? -16.436 -10.679 0.899 1.00 89.06 155 ASN A CA 1
ATOM 1226 C C . ASN A 1 155 ? -15.902 -9.307 1.361 1.00 89.06 155 ASN A C 1
ATOM 1228 O O . ASN A 1 155 ? -16.561 -8.650 2.166 1.00 89.06 155 ASN A O 1
ATOM 1232 N N . ALA A 1 156 ? -14.748 -8.844 0.865 1.00 97.19 156 ALA A N 1
ATOM 1233 C CA . ALA A 1 156 ? -14.271 -7.502 1.172 1.00 97.19 156 ALA A CA 1
ATOM 1234 C C . ALA A 1 156 ? -15.167 -6.436 0.527 1.00 97.19 156 ALA A C 1
ATOM 1236 O O . ALA A 1 156 ? -15.504 -6.507 -0.656 1.00 97.19 156 ALA A O 1
ATOM 1237 N N . ILE A 1 157 ? -15.517 -5.413 1.301 1.00 97.38 157 ILE A N 1
ATOM 1238 C CA . ILE A 1 157 ? -16.229 -4.241 0.804 1.00 97.38 157 ILE A CA 1
ATOM 1239 C C . ILE A 1 157 ? -15.274 -3.425 -0.067 1.00 97.38 157 ILE A C 1
ATOM 1241 O O . ILE A 1 157 ? -14.185 -3.058 0.384 1.00 97.38 157 ILE A O 1
ATOM 1245 N N . ASN A 1 158 ? -15.717 -3.111 -1.286 1.00 97.44 158 ASN A N 1
ATOM 1246 C CA . ASN A 1 158 ? -15.080 -2.147 -2.176 1.00 97.44 158 ASN A CA 1
ATOM 1247 C C . ASN A 1 158 ? -15.631 -0.736 -1.882 1.00 97.44 158 ASN A C 1
ATOM 1249 O O . ASN A 1 158 ? -16.824 -0.497 -2.076 1.00 97.44 158 ASN A O 1
ATOM 1253 N N . PRO A 1 159 ? -14.799 0.219 -1.430 1.00 96.06 159 PRO A N 1
ATOM 1254 C CA . PRO A 1 159 ? -15.230 1.597 -1.215 1.00 96.06 159 PRO A CA 1
ATOM 1255 C C . PRO A 1 159 ? -15.537 2.388 -2.494 1.00 96.06 159 PRO A C 1
ATOM 1257 O O . PRO A 1 159 ? -16.103 3.476 -2.399 1.00 96.06 159 PRO A O 1
ATOM 1260 N N . HIS A 1 160 ? -15.136 1.875 -3.662 1.00 95.94 160 HIS A N 1
ATOM 1261 C CA . HIS A 1 160 ? -15.178 2.543 -4.967 1.00 95.94 160 HIS A CA 1
ATOM 1262 C C . HIS A 1 160 ? -14.450 3.898 -4.976 1.00 95.94 160 HIS A C 1
ATOM 1264 O O . HIS A 1 160 ? -14.882 4.857 -5.615 1.00 95.94 160 HIS A O 1
ATOM 1270 N N . THR A 1 161 ? -13.338 3.995 -4.240 1.00 94.00 161 THR A N 1
ATOM 1271 C CA . THR A 1 161 ? -12.525 5.214 -4.185 1.00 94.00 161 THR A CA 1
ATOM 1272 C C . THR A 1 161 ? -11.599 5.308 -5.394 1.00 94.00 161 THR A C 1
ATOM 1274 O O . THR A 1 161 ? -10.906 4.353 -5.757 1.00 94.00 161 THR A O 1
ATOM 1277 N N . GLN A 1 162 ? -11.527 6.491 -6.003 1.00 92.50 162 GLN A N 1
ATOM 1278 C CA . GLN A 1 162 ? -10.544 6.777 -7.057 1.00 92.50 162 GLN A CA 1
ATOM 1279 C C . GLN A 1 162 ? -9.195 7.185 -6.454 1.00 92.50 162 GLN A C 1
ATOM 1281 O O . GLN A 1 162 ? -8.127 6.950 -7.033 1.00 92.50 162 GLN A O 1
ATOM 1286 N N . SER A 1 163 ? -9.236 7.762 -5.251 1.00 93.00 163 SER A N 1
ATOM 1287 C CA . SER A 1 163 ? -8.083 8.166 -4.456 1.00 93.00 163 SER A CA 1
ATOM 1288 C C . SER A 1 163 ? -8.274 7.809 -2.984 1.00 93.00 163 SER A C 1
ATOM 1290 O O . SER A 1 163 ? -9.344 8.013 -2.420 1.00 93.00 163 SER A O 1
ATOM 1292 N N . PHE A 1 164 ? -7.201 7.386 -2.308 1.00 93.06 164 PHE A N 1
ATOM 1293 C CA . PHE A 1 164 ? -7.215 7.117 -0.861 1.00 93.06 164 PHE A CA 1
ATOM 1294 C C . PHE A 1 164 ? -7.638 8.334 -0.016 1.00 93.06 164 PHE A C 1
ATOM 1296 O O . PHE A 1 164 ? -8.140 8.196 1.095 1.00 93.06 164 PHE A O 1
ATOM 1303 N N . VAL A 1 165 ? -7.500 9.537 -0.570 1.00 92.56 165 VAL A N 1
ATOM 1304 C CA . VAL A 1 165 ? -7.988 10.797 0.004 1.00 92.56 165 VAL A CA 1
ATOM 1305 C C . VAL A 1 165 ? -9.516 10.783 0.217 1.00 92.56 165 VAL A C 1
ATOM 1307 O O . VAL A 1 165 ? -10.030 11.473 1.086 1.00 92.56 165 VAL A O 1
ATOM 1310 N N . GLU A 1 166 ? -10.274 9.982 -0.524 1.00 93.56 166 GLU A N 1
ATOM 1311 C CA . GLU A 1 166 ? -11.731 9.860 -0.358 1.00 93.56 166 GLU A CA 1
ATOM 1312 C C . GLU A 1 166 ? -12.116 8.921 0.800 1.00 93.56 166 GLU A C 1
ATOM 1314 O O . GLU A 1 166 ? -13.236 8.975 1.310 1.00 93.56 166 GLU A O 1
ATOM 1319 N N . PHE A 1 167 ? -11.187 8.072 1.250 1.00 93.12 167 PHE A N 1
ATOM 1320 C CA . PHE A 1 167 ? -11.472 6.982 2.181 1.00 93.12 167 PHE A CA 1
ATOM 1321 C C . PHE A 1 167 ? -11.992 7.440 3.560 1.00 93.12 167 PHE A C 1
ATOM 1323 O O . PHE A 1 167 ? -12.969 6.859 4.037 1.00 93.12 167 PHE A O 1
ATOM 1330 N N . PRO A 1 168 ? -11.453 8.498 4.204 1.00 91.31 168 PRO A N 1
ATOM 1331 C CA . PRO A 1 168 ? -12.007 8.983 5.472 1.00 91.31 168 PRO A CA 1
ATOM 1332 C C . PRO A 1 168 ? -13.468 9.437 5.358 1.00 91.31 168 PRO A C 1
ATOM 1334 O O . PRO A 1 168 ? -14.278 9.151 6.238 1.00 91.31 168 PRO A O 1
ATOM 1337 N N . HIS A 1 169 ? -13.827 10.099 4.253 1.00 92.25 169 HIS A N 1
ATOM 1338 C CA . HIS A 1 169 ? -15.213 10.491 3.993 1.00 92.25 169 HIS A CA 1
ATOM 1339 C C . HIS A 1 169 ? -16.103 9.262 3.776 1.00 92.25 169 HIS A C 1
ATOM 1341 O O . HIS A 1 169 ? -17.223 9.196 4.285 1.00 92.25 169 HIS A O 1
ATOM 1347 N N . TRP A 1 170 ? -15.585 8.250 3.077 1.00 94.00 170 TRP A N 1
ATOM 1348 C CA . TRP A 1 170 ? -16.287 6.985 2.901 1.00 94.00 170 TRP A CA 1
ATOM 1349 C C . TRP A 1 170 ? -16.571 6.284 4.243 1.00 94.00 170 TRP A C 1
ATOM 1351 O O . TRP A 1 170 ? -17.692 5.812 4.434 1.00 94.00 170 TRP A O 1
ATOM 1361 N N . ILE A 1 171 ? -15.631 6.284 5.202 1.00 91.44 171 ILE A N 1
ATOM 1362 C CA . ILE A 1 171 ? -15.869 5.769 6.568 1.00 91.44 171 ILE A CA 1
ATOM 1363 C C . ILE A 1 171 ? -17.019 6.529 7.235 1.00 91.44 171 ILE A C 1
ATOM 1365 O O . ILE A 1 171 ? -17.962 5.904 7.721 1.00 91.44 171 ILE A O 1
ATOM 1369 N N . GLN A 1 172 ? -16.967 7.865 7.241 1.00 91.06 172 GLN A N 1
ATOM 1370 C CA . GLN A 1 172 ? -18.002 8.695 7.873 1.00 91.06 172 GLN A CA 1
ATOM 1371 C C . GLN A 1 172 ? -19.394 8.413 7.305 1.00 91.06 172 GLN A C 1
ATOM 1373 O O . GLN A 1 172 ? -20.374 8.383 8.044 1.00 91.06 172 GLN A O 1
ATOM 1378 N N . LYS A 1 173 ? -19.478 8.207 5.989 1.00 93.19 173 LYS A N 1
ATOM 1379 C CA . LYS A 1 173 ? -20.743 7.987 5.291 1.00 93.19 173 LYS A CA 1
ATOM 1380 C C . LYS A 1 173 ? -21.279 6.563 5.445 1.00 93.19 173 LYS A C 1
ATOM 1382 O O . LYS A 1 173 ? -22.489 6.398 5.533 1.00 93.19 173 LYS A O 1
ATOM 1387 N N . ASN A 1 174 ? -20.415 5.547 5.444 1.00 91.75 174 ASN A N 1
ATOM 1388 C CA . ASN A 1 174 ? -20.845 4.149 5.301 1.00 91.75 174 ASN A CA 1
ATOM 1389 C C . ASN A 1 174 ? -20.618 3.298 6.550 1.00 91.75 174 ASN A C 1
ATOM 1391 O O . ASN A 1 174 ? -21.340 2.331 6.751 1.00 91.75 174 ASN A O 1
ATOM 1395 N N . ILE A 1 175 ? -19.634 3.637 7.383 1.00 90.75 175 ILE A N 1
ATOM 1396 C CA . ILE A 1 175 ? -19.268 2.852 8.568 1.00 90.75 175 ILE A CA 1
ATOM 1397 C C . ILE A 1 175 ? -19.829 3.493 9.832 1.00 90.75 175 ILE A C 1
ATOM 1399 O O . ILE A 1 175 ? -20.474 2.820 10.634 1.00 90.75 175 ILE A O 1
ATOM 1403 N N . THR A 1 176 ? -19.645 4.804 10.005 1.00 87.31 176 THR A N 1
ATOM 1404 C CA . THR A 1 176 ? -20.120 5.519 11.198 1.00 87.31 176 THR A CA 1
ATOM 1405 C C . THR A 1 176 ? -21.632 5.378 11.444 1.00 87.31 176 THR A C 1
ATOM 1407 O O . THR A 1 176 ? -21.998 5.264 12.616 1.00 87.31 176 THR A O 1
ATOM 1410 N N . PRO A 1 177 ? -22.525 5.317 10.431 1.00 87.81 177 PRO A N 1
ATOM 1411 C CA . PRO A 1 177 ? -23.962 5.133 10.663 1.00 87.81 177 PRO A CA 1
ATOM 1412 C C . PRO A 1 177 ? -24.376 3.706 11.038 1.00 87.81 177 PRO A C 1
ATOM 1414 O O . PRO A 1 177 ? -25.476 3.515 11.549 1.00 87.81 177 PRO A O 1
ATOM 1417 N N . LEU A 1 178 ? -23.530 2.697 10.803 1.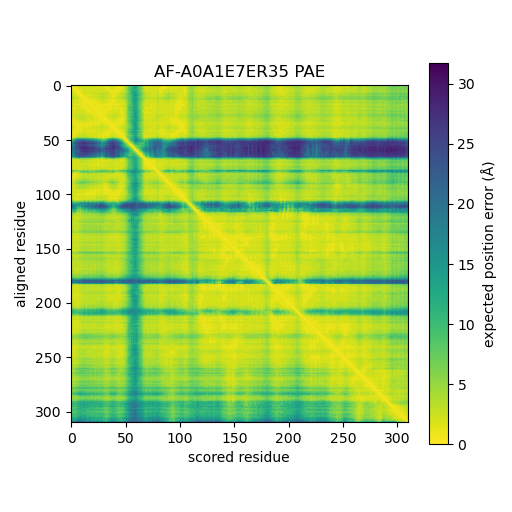00 83.44 178 LEU A N 1
ATOM 1418 C CA . LEU A 1 178 ? -23.902 1.304 11.044 1.00 83.44 178 LEU A CA 1
ATOM 1419 C C . LEU A 1 178 ? -24.074 1.018 12.550 1.00 83.44 178 LEU A C 1
ATOM 1421 O O . LEU A 1 178 ? -23.316 1.557 13.373 1.00 83.44 178 LEU A O 1
ATOM 1425 N N . PRO A 1 179 ? -25.017 0.134 12.931 1.00 77.25 179 PRO A N 1
ATOM 1426 C CA . PRO A 1 179 ? -25.051 -0.452 14.264 1.00 77.25 179 PRO A CA 1
ATOM 1427 C C . PRO A 1 179 ? -23.865 -1.420 14.361 1.00 77.25 179 PRO A C 1
ATOM 1429 O O . PRO A 1 179 ? -23.925 -2.571 13.925 1.00 77.25 179 PRO A O 1
ATOM 1432 N N . VAL A 1 180 ? -22.732 -0.896 14.820 1.00 68.00 180 VAL A N 1
ATOM 1433 C CA . VAL A 1 180 ? -21.454 -1.622 14.938 1.00 68.00 180 VAL A CA 1
ATOM 1434 C C . VAL A 1 180 ? -21.149 -2.017 16.377 1.00 68.00 180 VAL A C 1
ATOM 1436 O O . VAL A 1 180 ? -20.018 -2.358 16.690 1.00 68.00 180 VAL A O 1
ATOM 1439 N N . GLU A 1 181 ? -22.144 -1.986 17.258 1.00 69.31 181 GLU A N 1
ATOM 1440 C CA . GLU A 1 181 ? -21.995 -2.512 18.612 1.00 69.31 181 GLU A CA 1
ATOM 1441 C C . G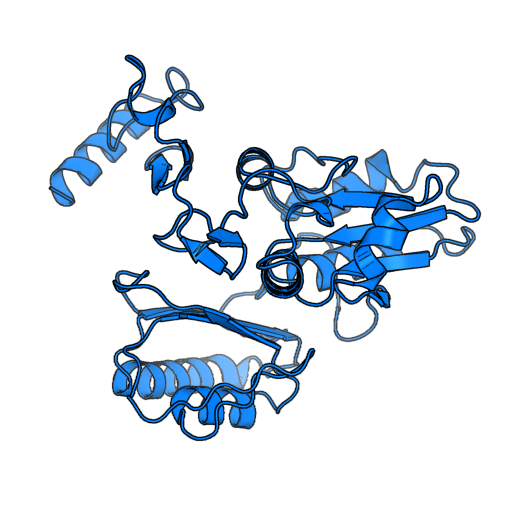LU A 1 181 ? -21.552 -3.979 18.528 1.00 69.31 181 GLU A C 1
ATOM 1443 O O . GLU A 1 181 ? -22.247 -4.802 17.930 1.00 69.31 181 GLU A O 1
ATOM 1448 N N . LYS A 1 182 ? -20.375 -4.284 19.093 1.00 64.31 182 LYS A N 1
ATOM 1449 C CA . LYS A 1 182 ? -19.739 -5.612 19.079 1.00 64.31 182 LYS A CA 1
ATOM 1450 C C . LYS A 1 182 ? -19.298 -6.114 17.694 1.00 64.31 182 LYS A C 1
ATOM 1452 O O . LYS A 1 182 ? -19.145 -7.320 17.515 1.00 64.31 182 LYS A O 1
ATOM 1457 N N . LYS A 1 183 ? -19.062 -5.224 16.721 1.00 82.06 183 LYS A N 1
ATOM 1458 C CA . LYS A 1 183 ? -18.512 -5.598 15.403 1.00 82.06 183 LYS A CA 1
ATOM 1459 C C . LYS A 1 183 ? -17.009 -5.372 15.311 1.00 82.06 183 LYS A C 1
ATOM 1461 O O . LYS A 1 183 ? -16.450 -4.464 15.928 1.00 82.06 183 LYS A O 1
ATOM 1466 N N . LYS A 1 184 ? -16.361 -6.177 14.472 1.00 93.56 184 LYS A N 1
ATOM 1467 C CA . LYS A 1 184 ? -14.944 -6.034 14.122 1.00 93.56 184 LYS A CA 1
ATOM 1468 C C . LYS A 1 184 ? -14.835 -5.333 12.774 1.00 93.56 184 LYS A C 1
ATOM 1470 O O . LYS A 1 184 ? -15.605 -5.624 11.863 1.00 93.56 184 LYS A O 1
ATOM 1475 N N . ILE A 1 185 ? -13.880 -4.425 12.622 1.00 95.69 185 ILE A N 1
ATOM 1476 C CA . ILE A 1 185 ? -13.569 -3.794 11.337 1.00 95.69 185 ILE A CA 1
ATOM 1477 C C . ILE A 1 185 ? -12.154 -4.187 10.949 1.00 95.69 185 ILE A C 1
ATOM 1479 O O . ILE A 1 185 ? -11.203 -3.798 11.618 1.00 95.69 185 ILE A O 1
ATOM 1483 N N . ALA A 1 186 ? -12.010 -4.931 9.861 1.00 97.19 186 ALA A N 1
ATOM 1484 C CA . ALA A 1 186 ? -10.735 -5.427 9.372 1.00 97.19 186 ALA A CA 1
ATOM 1485 C C . ALA A 1 186 ? -10.376 -4.738 8.051 1.00 97.19 186 ALA A C 1
ATOM 1487 O O . ALA A 1 186 ? -11.103 -4.830 7.066 1.00 97.19 186 ALA A O 1
ATOM 1488 N N . MET A 1 187 ? -9.243 -4.041 8.016 1.00 98.12 187 MET A N 1
ATOM 1489 C CA . MET A 1 187 ? -8.788 -3.298 6.839 1.00 98.12 187 MET A CA 1
ATOM 1490 C C . MET A 1 187 ? -7.508 -3.879 6.246 1.00 98.12 187 MET A C 1
ATOM 1492 O O . MET A 1 187 ? -6.605 -4.308 6.962 1.00 98.12 187 MET A O 1
ATOM 1496 N N . PHE A 1 188 ? -7.383 -3.833 4.924 1.00 98.62 188 PHE A N 1
ATOM 1497 C CA . PHE A 1 188 ? -6.160 -4.251 4.240 1.00 98.62 188 PHE A CA 1
ATOM 1498 C C . PHE A 1 188 ? -5.835 -3.349 3.044 1.00 98.62 188 PHE A C 1
ATOM 1500 O O . PHE A 1 188 ? -6.656 -2.565 2.564 1.00 98.62 188 PHE A O 1
ATOM 1507 N N . CYS A 1 189 ? -4.587 -3.428 2.590 1.00 98.06 189 CYS A N 1
ATOM 1508 C CA . CYS A 1 189 ? -4.107 -2.846 1.341 1.00 98.06 189 CYS A CA 1
ATOM 1509 C C . CYS A 1 189 ? -2.913 -3.661 0.831 1.00 98.06 189 CYS A C 1
ATOM 1511 O O . CYS A 1 189 ? -2.551 -4.671 1.430 1.00 98.06 189 CYS A O 1
ATOM 1513 N N . THR A 1 190 ? -2.257 -3.204 -0.238 1.00 97.38 190 THR A N 1
ATOM 1514 C CA . THR A 1 190 ? -1.097 -3.875 -0.847 1.00 97.38 190 THR A CA 1
ATOM 1515 C C . THR A 1 190 ? 0.003 -4.199 0.171 1.00 97.38 190 THR A C 1
ATOM 1517 O O . THR A 1 190 ? 0.343 -5.362 0.353 1.00 97.38 190 THR A O 1
ATOM 1520 N N . GLY A 1 191 ? 0.544 -3.187 0.861 1.00 94.69 191 GLY A N 1
ATOM 1521 C CA . GLY A 1 191 ? 1.736 -3.335 1.713 1.00 94.69 191 GLY A CA 1
ATOM 1522 C C . GLY A 1 191 ? 1.571 -2.915 3.175 1.00 94.69 191 GLY A C 1
ATOM 1523 O O . GLY A 1 191 ? 2.535 -2.985 3.923 1.00 94.69 191 GLY A O 1
ATOM 1524 N N . GLY A 1 192 ? 0.386 -2.460 3.590 1.00 94.25 192 GLY A N 1
ATOM 1525 C CA . GLY A 1 192 ? 0.074 -2.066 4.973 1.00 94.25 192 GLY A CA 1
ATOM 1526 C C . GLY A 1 192 ? 0.044 -0.556 5.245 1.00 94.25 192 GLY A C 1
ATOM 1527 O O . GLY A 1 192 ? -0.750 -0.121 6.069 1.00 94.25 192 GLY A O 1
ATOM 1528 N N . ILE A 1 193 ? 0.803 0.274 4.516 1.00 94.56 193 ILE A N 1
ATOM 1529 C CA . ILE A 1 193 ? 0.925 1.715 4.831 1.00 94.56 193 ILE A CA 1
ATOM 1530 C C . ILE A 1 193 ? -0.411 2.483 4.857 1.00 94.56 193 ILE A C 1
ATOM 1532 O O . ILE A 1 193 ? -0.618 3.319 5.733 1.00 94.56 193 ILE A O 1
ATOM 1536 N N . ARG A 1 194 ? -1.341 2.199 3.930 1.00 95.50 194 ARG A N 1
ATOM 1537 C CA . ARG A 1 194 ? -2.681 2.819 3.946 1.00 95.50 194 ARG A CA 1
ATOM 1538 C C . ARG A 1 194 ? -3.473 2.405 5.178 1.00 95.50 194 ARG A C 1
ATOM 1540 O O . ARG A 1 194 ? -4.179 3.235 5.730 1.00 95.50 194 ARG A O 1
ATOM 1547 N N . CYS A 1 195 ? -3.322 1.164 5.634 1.00 95.62 195 CYS A N 1
ATOM 1548 C CA . CYS A 1 195 ? -4.021 0.653 6.807 1.00 95.62 195 CYS A CA 1
ATOM 1549 C C . CYS A 1 195 ? -3.614 1.370 8.094 1.00 95.62 195 CYS A C 1
ATOM 1551 O O . CYS A 1 195 ? -4.467 1.577 8.950 1.00 95.62 195 CYS A O 1
ATOM 1553 N N . GLU A 1 196 ? -2.363 1.819 8.202 1.00 94.06 196 GLU A N 1
ATOM 1554 C CA . GLU A 1 196 ? -1.913 2.641 9.333 1.00 94.06 196 GLU A CA 1
ATOM 1555 C C . GLU A 1 196 ? -2.775 3.906 9.459 1.00 94.06 196 GLU A C 1
ATOM 1557 O O . GLU A 1 196 ? -3.333 4.199 10.515 1.00 94.06 196 GLU A O 1
ATOM 1562 N N . LYS A 1 197 ? -2.962 4.634 8.350 1.00 93.81 197 LYS A N 1
ATOM 1563 C CA . LYS A 1 197 ? -3.769 5.860 8.342 1.00 93.81 197 LYS A CA 1
ATOM 1564 C C . LYS A 1 197 ? -5.277 5.592 8.344 1.00 93.81 197 LYS A C 1
ATOM 1566 O O . LYS A 1 197 ? -6.019 6.300 9.020 1.00 93.81 197 LYS A O 1
ATOM 1571 N N . ALA A 1 198 ? -5.723 4.554 7.643 1.00 93.81 198 ALA A N 1
ATOM 1572 C CA . ALA A 1 198 ? -7.124 4.158 7.543 1.00 93.81 198 ALA A CA 1
ATOM 1573 C C . ALA A 1 198 ? -7.688 3.692 8.889 1.00 93.81 198 ALA A C 1
ATOM 1575 O O . ALA A 1 198 ? -8.773 4.115 9.283 1.00 93.81 198 ALA A O 1
ATOM 1576 N N . THR A 1 199 ? -6.944 2.861 9.624 1.00 94.38 199 THR A N 1
ATOM 1577 C CA . THR A 1 199 ? -7.368 2.407 10.953 1.00 94.38 199 THR A CA 1
ATOM 1578 C C . THR A 1 199 ? -7.292 3.516 11.989 1.00 94.38 199 THR A C 1
ATOM 1580 O O . THR A 1 199 ? -8.216 3.631 12.790 1.00 94.38 199 THR A O 1
ATOM 1583 N N . ASN A 1 200 ? -6.278 4.390 11.930 1.00 92.75 200 ASN A N 1
ATOM 1584 C CA . ASN A 1 200 ? -6.265 5.610 12.735 1.00 92.75 200 ASN A CA 1
ATOM 1585 C C . ASN A 1 200 ? -7.514 6.462 12.459 1.00 92.75 200 ASN A C 1
ATOM 1587 O O . ASN A 1 200 ? -8.236 6.792 13.394 1.00 92.75 200 ASN A O 1
ATOM 1591 N N . ALA A 1 201 ? -7.821 6.750 11.190 1.00 91.00 201 ALA A N 1
ATOM 1592 C CA . ALA A 1 201 ? -9.014 7.507 10.817 1.00 91.00 201 ALA A CA 1
ATOM 1593 C C . ALA A 1 201 ? -10.297 6.837 11.321 1.00 91.00 201 ALA A C 1
ATOM 1595 O O . ALA A 1 201 ? -11.143 7.504 11.904 1.00 91.00 201 ALA A O 1
ATOM 1596 N N . CYS A 1 202 ? -10.422 5.518 11.161 1.00 91.31 202 CYS A N 1
ATOM 1597 C CA . CYS A 1 202 ? -11.557 4.744 11.660 1.00 91.31 202 CYS A CA 1
ATOM 1598 C C . CYS A 1 202 ? -11.752 4.933 13.175 1.00 91.31 202 CYS A C 1
ATOM 1600 O O . CYS A 1 202 ? -12.840 5.294 13.616 1.00 91.31 202 CYS A O 1
ATOM 1602 N N . LEU A 1 203 ? -10.679 4.795 13.959 1.00 90.56 203 LEU A N 1
ATOM 1603 C CA . LEU A 1 203 ? -10.699 4.976 15.414 1.00 90.56 203 LEU A CA 1
ATOM 1604 C C . LEU A 1 203 ? -11.030 6.414 15.846 1.00 90.56 203 LEU A C 1
ATOM 1606 O O . LEU A 1 203 ? -11.608 6.608 16.910 1.00 90.56 203 LEU A O 1
ATOM 1610 N N . GLN A 1 204 ? -10.666 7.421 15.047 1.00 88.38 204 GLN A N 1
ATOM 1611 C CA . GLN A 1 204 ? -10.994 8.825 15.332 1.00 88.38 204 GLN A CA 1
ATOM 1612 C C . GLN A 1 204 ? -12.431 9.195 14.934 1.00 88.38 204 GLN A C 1
ATOM 1614 O O . GLN A 1 204 ? -13.038 10.068 15.550 1.00 88.38 204 GLN A O 1
ATOM 1619 N N . LEU A 1 205 ? -12.964 8.569 13.883 1.00 88.81 205 LEU A N 1
ATOM 1620 C CA . LEU A 1 205 ? -14.253 8.916 13.279 1.00 88.81 205 LEU A CA 1
ATOM 1621 C C . LEU A 1 205 ? -15.431 8.125 13.853 1.00 88.81 205 LEU A C 1
ATOM 1623 O O . LEU A 1 205 ? -16.575 8.577 13.758 1.00 88.81 205 LEU A O 1
ATOM 1627 N N . ILE A 1 206 ? -15.179 6.945 14.418 1.00 85.44 206 ILE A N 1
ATOM 1628 C CA . ILE A 1 206 ? -16.202 6.163 15.108 1.00 85.44 206 ILE A CA 1
ATOM 1629 C C . ILE A 1 206 ? -16.368 6.715 16.535 1.00 85.44 206 ILE A C 1
ATOM 1631 O O . ILE A 1 206 ? -15.386 6.824 17.270 1.00 85.44 206 ILE A O 1
ATOM 1635 N N . PRO A 1 207 ? -17.599 7.063 16.960 1.00 83.56 207 PRO A N 1
ATOM 1636 C CA . PRO A 1 207 ? -17.868 7.497 18.326 1.00 83.56 207 PRO A CA 1
ATOM 1637 C C . PRO A 1 207 ? -17.371 6.490 19.366 1.00 83.56 207 PRO A C 1
ATOM 1639 O O . PRO A 1 207 ? -17.673 5.304 19.267 1.00 83.56 207 PRO A O 1
ATOM 1642 N N . LYS A 1 208 ? -16.701 6.974 20.420 1.00 80.94 208 LYS A N 1
ATOM 1643 C CA . LYS A 1 208 ? -16.182 6.136 21.522 1.00 80.94 208 LYS A CA 1
ATOM 1644 C C . LYS A 1 208 ? -17.256 5.348 22.283 1.00 80.94 208 LYS A C 1
ATOM 1646 O O . LYS A 1 208 ? -16.923 4.441 23.031 1.00 80.94 208 LYS A O 1
ATOM 1651 N N . THR A 1 209 ? -18.528 5.711 22.126 1.00 76.19 209 THR A N 1
ATOM 1652 C CA . THR A 1 209 ? -19.668 4.966 22.679 1.00 76.19 209 THR A CA 1
ATOM 1653 C C . THR A 1 209 ? -19.918 3.641 21.959 1.00 76.19 209 THR A C 1
ATOM 1655 O O . THR A 1 209 ? -20.656 2.809 22.477 1.00 76.19 209 THR A O 1
ATOM 1658 N N . LYS A 1 210 ? -19.328 3.434 20.777 1.00 79.94 210 LYS A N 1
ATOM 1659 C CA . LYS A 1 210 ? -19.421 2.189 20.018 1.00 79.94 210 LYS A CA 1
ATOM 1660 C C . LYS A 1 210 ? -18.246 1.284 20.378 1.00 79.94 210 LYS A C 1
ATOM 1662 O O . LYS A 1 210 ? -17.093 1.648 20.160 1.00 79.94 210 LYS A O 1
ATOM 1667 N N . ASP A 1 211 ? -18.554 0.102 20.900 1.00 82.50 211 ASP A N 1
ATOM 1668 C CA . ASP A 1 211 ? -17.568 -0.942 21.181 1.00 82.50 211 ASP A CA 1
ATOM 1669 C C . ASP A 1 211 ? -17.191 -1.664 19.877 1.00 82.50 211 ASP A C 1
ATOM 1671 O O . ASP A 1 211 ? -17.910 -2.557 19.420 1.00 82.50 211 ASP A O 1
ATOM 1675 N N . VAL A 1 212 ? -16.122 -1.186 19.230 1.00 87.12 212 VAL A N 1
ATOM 1676 C CA . VAL A 1 212 ? -15.640 -1.656 17.922 1.00 87.12 212 VAL A CA 1
ATOM 1677 C C . VAL A 1 212 ? -14.157 -1.975 18.003 1.00 87.12 212 VAL A C 1
ATOM 1679 O O . VAL A 1 212 ? -13.341 -1.121 18.351 1.00 87.12 212 VAL A O 1
ATOM 1682 N N . SER A 1 213 ? -13.790 -3.182 17.583 1.00 92.56 213 SER A N 1
ATOM 1683 C CA . SER A 1 213 ? -12.389 -3.569 17.417 1.00 92.56 213 SER A CA 1
ATOM 1684 C C . SER A 1 213 ? -11.939 -3.301 15.982 1.00 92.56 213 SER A C 1
ATOM 1686 O O . SER A 1 213 ? -12.559 -3.773 15.029 1.00 92.56 213 SER A O 1
ATOM 1688 N N . VAL A 1 214 ? -10.861 -2.533 15.812 1.00 95.19 214 VAL A N 1
ATOM 1689 C CA . VAL A 1 214 ? -10.314 -2.178 14.496 1.00 95.19 214 VAL A CA 1
ATOM 1690 C C . VAL A 1 214 ? -9.007 -2.926 14.277 1.00 95.19 214 VAL A C 1
ATOM 1692 O O . VAL A 1 214 ? -8.060 -2.742 15.034 1.00 95.19 214 VAL A O 1
ATOM 1695 N N . TYR A 1 215 ? -8.942 -3.714 13.210 1.00 97.31 215 TYR A N 1
ATOM 1696 C CA . TYR A 1 215 ? -7.811 -4.552 12.828 1.00 97.31 215 TYR A CA 1
ATOM 1697 C C . TYR A 1 215 ? -7.260 -4.147 11.469 1.00 97.31 215 TYR A C 1
ATOM 1699 O O . TYR A 1 215 ? -7.978 -3.612 10.616 1.00 97.31 215 TYR A O 1
ATOM 1707 N N . HIS A 1 216 ? -6.000 -4.482 11.217 1.00 97.62 216 HIS A N 1
ATOM 1708 C CA . HIS A 1 216 ? -5.493 -4.505 9.857 1.00 97.62 216 HIS A CA 1
ATOM 1709 C C . HIS A 1 216 ? -4.422 -5.561 9.595 1.00 97.62 216 HIS A C 1
ATOM 1711 O O . HIS A 1 216 ? -3.668 -5.968 10.478 1.00 97.62 216 HIS A O 1
ATOM 1717 N N . LEU A 1 217 ? -4.353 -5.986 8.332 1.00 98.00 217 LEU A N 1
ATOM 1718 C CA . LEU A 1 217 ? -3.439 -7.026 7.872 1.00 98.00 217 LEU A CA 1
ATOM 1719 C C . LEU A 1 217 ? -1.978 -6.561 7.948 1.00 98.00 217 LEU A C 1
ATOM 1721 O O . LEU A 1 217 ? -1.547 -5.665 7.211 1.00 98.00 217 LEU A O 1
ATOM 1725 N N . ALA A 1 218 ? -1.197 -7.212 8.808 1.00 95.25 218 ALA A N 1
ATOM 1726 C CA . ALA A 1 218 ? 0.215 -6.928 9.006 1.00 95.25 218 ALA A CA 1
ATOM 1727 C C . ALA A 1 218 ? 1.010 -7.168 7.713 1.00 95.25 218 ALA A C 1
ATOM 1729 O O . ALA A 1 218 ? 1.141 -8.287 7.220 1.00 95.25 218 ALA A O 1
ATOM 1730 N N . GLY A 1 219 ? 1.550 -6.083 7.152 1.00 93.00 219 GLY A N 1
ATOM 1731 C CA . GLY A 1 219 ? 2.299 -6.099 5.896 1.00 93.00 219 GLY A CA 1
ATOM 1732 C C . GLY A 1 219 ? 1.464 -6.301 4.626 1.00 93.00 219 GLY A C 1
ATOM 1733 O O . GLY A 1 219 ? 2.059 -6.484 3.562 1.00 93.00 219 GLY A O 1
ATOM 1734 N N . GLY A 1 220 ? 0.134 -6.227 4.730 1.00 97.19 220 GLY A N 1
ATOM 1735 C CA . GLY A 1 220 ? -0.797 -6.202 3.602 1.00 97.19 220 GLY A CA 1
ATOM 1736 C C . GLY A 1 220 ? -0.887 -7.495 2.788 1.00 97.19 220 GLY A C 1
ATOM 1737 O O . GLY A 1 220 ? -0.397 -8.551 3.184 1.00 97.19 220 GLY A O 1
ATOM 1738 N N . ILE A 1 221 ? -1.517 -7.391 1.617 1.00 98.25 221 ILE A N 1
ATOM 1739 C CA . ILE A 1 221 ? -1.725 -8.502 0.676 1.00 98.25 221 ILE A CA 1
ATOM 1740 C C . ILE A 1 221 ? -0.392 -9.157 0.287 1.00 98.25 221 ILE A C 1
ATOM 1742 O O . ILE A 1 221 ? -0.327 -10.376 0.191 1.00 98.25 221 ILE A O 1
ATOM 1746 N N . LEU A 1 222 ? 0.691 -8.385 0.137 1.00 96.12 222 LEU A N 1
ATOM 1747 C CA . LEU A 1 222 ? 2.011 -8.940 -0.192 1.00 96.12 222 LEU A CA 1
ATOM 1748 C C . LEU A 1 222 ? 2.516 -9.930 0.874 1.00 96.12 222 LEU A C 1
ATOM 1750 O O . LEU A 1 222 ? 3.157 -10.917 0.532 1.00 96.12 222 LEU A O 1
ATOM 1754 N N . ALA A 1 223 ? 2.217 -9.686 2.157 1.00 95.56 223 ALA A N 1
ATOM 1755 C CA . ALA A 1 223 ? 2.519 -10.620 3.247 1.00 95.56 223 ALA A CA 1
ATOM 1756 C C . ALA A 1 223 ? 1.729 -11.914 3.130 1.00 95.56 223 ALA A C 1
ATOM 1758 O O . ALA A 1 223 ? 2.236 -13.005 3.366 1.00 95.56 223 ALA A O 1
ATOM 1759 N N . TYR A 1 224 ? 0.460 -11.749 2.792 1.00 97.56 224 TYR A N 1
ATOM 1760 C CA . TYR A 1 224 ? -0.485 -12.832 2.693 1.00 97.56 224 TYR A CA 1
ATOM 1761 C C . TYR A 1 224 ? -0.173 -13.744 1.506 1.00 97.56 224 TYR A C 1
ATOM 1763 O O . TYR A 1 224 ? -0.141 -14.960 1.657 1.00 97.56 224 TYR A O 1
ATOM 1771 N N . LEU A 1 225 ? 0.174 -13.173 0.353 1.00 96.31 225 LEU A N 1
ATOM 1772 C CA . LEU A 1 225 ? 0.595 -13.935 -0.821 1.00 96.31 225 LEU A CA 1
ATOM 1773 C C . LEU A 1 225 ? 1.908 -14.705 -0.611 1.00 96.31 225 LEU A C 1
ATOM 1775 O O . LEU A 1 225 ? 2.093 -15.740 -1.250 1.00 96.31 225 LEU A O 1
ATOM 1779 N N . ASP A 1 226 ? 2.807 -14.227 0.256 1.00 94.31 226 ASP A N 1
ATOM 1780 C CA . ASP A 1 226 ? 3.994 -14.988 0.668 1.00 94.31 226 ASP A CA 1
ATOM 1781 C C . ASP A 1 226 ? 3.620 -16.150 1.598 1.00 94.31 226 ASP A C 1
ATOM 1783 O O . ASP A 1 226 ? 4.072 -17.271 1.379 1.00 94.31 226 ASP A O 1
ATOM 1787 N N . GLU A 1 227 ? 2.781 -15.902 2.611 1.00 95.38 227 GLU A N 1
ATOM 1788 C CA . GLU A 1 227 ? 2.376 -16.920 3.594 1.00 95.38 227 GLU A CA 1
ATOM 1789 C C . GLU A 1 227 ? 1.624 -18.093 2.947 1.00 95.38 227 GLU A C 1
ATOM 1791 O O . GLU A 1 227 ? 1.851 -19.249 3.298 1.00 95.38 227 GLU A O 1
ATOM 1796 N N . PHE A 1 228 ? 0.756 -17.800 1.976 1.00 96.00 228 PHE A N 1
ATOM 1797 C CA . PHE A 1 228 ? -0.053 -18.796 1.265 1.00 96.00 228 PHE A CA 1
ATOM 1798 C C . PHE A 1 228 ? 0.596 -19.281 -0.043 1.00 96.00 228 PHE A C 1
ATOM 1800 O O . PHE A 1 228 ? -0.048 -19.935 -0.867 1.00 96.00 228 PHE A O 1
ATOM 1807 N N . ASN A 1 229 ? 1.879 -18.984 -0.271 1.00 94.44 229 ASN A N 1
ATOM 1808 C CA . ASN A 1 229 ? 2.590 -19.484 -1.442 1.00 94.44 229 ASN A CA 1
ATOM 1809 C C . ASN A 1 229 ? 2.739 -21.016 -1.377 1.00 94.44 229 ASN A C 1
ATOM 1811 O O . ASN A 1 229 ? 3.425 -21.545 -0.505 1.00 94.44 229 ASN A O 1
ATOM 1815 N N . GLY A 1 230 ? 2.113 -21.721 -2.324 1.00 94.88 230 GLY A N 1
ATOM 1816 C CA . GLY A 1 230 ? 2.038 -23.187 -2.334 1.00 94.88 230 GLY A CA 1
ATOM 1817 C C . GLY A 1 230 ? 0.879 -23.771 -1.514 1.00 94.88 230 GLY A C 1
ATOM 1818 O O . GLY A 1 230 ? 0.831 -24.986 -1.354 1.00 94.88 230 GLY A O 1
ATOM 1819 N N . LYS A 1 231 ? -0.023 -22.922 -1.000 1.00 95.25 231 LYS A N 1
ATOM 1820 C CA . LYS A 1 231 ? -1.241 -23.276 -0.246 1.00 95.25 231 LYS A CA 1
ATOM 1821 C C . LYS A 1 231 ? -2.445 -22.465 -0.734 1.00 95.25 231 LYS A C 1
ATOM 1823 O O . LYS A 1 231 ? -3.175 -21.848 0.041 1.00 95.25 231 LYS A O 1
ATOM 1828 N N . GLN A 1 232 ? -2.580 -22.345 -2.050 1.00 94.06 232 GLN A N 1
ATOM 1829 C CA . GLN A 1 232 ? -3.578 -21.474 -2.671 1.00 94.06 232 GLN A CA 1
ATOM 1830 C C . GLN A 1 232 ? -5.019 -21.908 -2.364 1.00 94.06 232 GLN A C 1
ATOM 1832 O O . GLN A 1 232 ? -5.917 -21.075 -2.366 1.00 94.06 232 GLN A O 1
ATOM 1837 N N . ASP A 1 233 ? -5.237 -23.187 -2.072 1.00 95.06 233 ASP A N 1
ATOM 1838 C CA . ASP A 1 233 ? -6.510 -23.773 -1.648 1.00 95.06 233 ASP A CA 1
ATOM 1839 C C . ASP A 1 233 ? -6.964 -23.312 -0.253 1.00 95.06 233 ASP A C 1
ATOM 1841 O O . ASP A 1 233 ? -8.163 -23.218 0.004 1.00 95.06 233 ASP A O 1
ATOM 1845 N N . GLU A 1 234 ? -6.027 -22.947 0.625 1.00 95.31 234 GLU A N 1
ATOM 1846 C CA . GLU A 1 234 ? -6.317 -22.342 1.933 1.00 95.31 234 GLU A CA 1
ATOM 1847 C C . GLU A 1 234 ? -6.540 -20.819 1.843 1.00 95.31 234 GLU A C 1
ATOM 1849 O O . GLU A 1 234 ? -6.865 -20.155 2.835 1.00 95.31 234 GLU A O 1
ATOM 1854 N N . SER A 1 235 ? -6.334 -20.233 0.663 1.00 96.56 235 SER A N 1
ATOM 1855 C CA . SER A 1 235 ? -6.379 -18.794 0.467 1.00 96.56 235 SER A CA 1
ATOM 1856 C C . SER A 1 235 ? -7.791 -18.269 0.211 1.00 96.56 235 SER A C 1
ATOM 1858 O O . SER A 1 235 ? -8.578 -18.841 -0.537 1.00 96.56 235 SER A O 1
ATOM 1860 N N . LEU A 1 236 ? -8.093 -17.108 0.789 1.00 97.25 236 LEU A N 1
ATOM 1861 C CA . LEU A 1 236 ? -9.322 -16.350 0.544 1.00 97.25 236 LEU A CA 1
ATOM 1862 C C . LEU A 1 236 ? -9.086 -15.132 -0.360 1.00 97.25 236 LEU A C 1
ATOM 1864 O O . LEU A 1 236 ? -9.996 -14.322 -0.555 1.00 97.25 236 LEU A O 1
ATOM 1868 N N . PHE A 1 237 ? -7.870 -14.977 -0.892 1.00 98.06 237 PHE A N 1
ATOM 1869 C CA . PHE A 1 237 ? -7.546 -13.946 -1.871 1.00 98.06 237 PHE A CA 1
ATOM 1870 C C . PHE A 1 237 ? -7.846 -14.444 -3.287 1.00 98.06 237 PHE A C 1
ATOM 1872 O O . PHE A 1 237 ? -7.479 -15.555 -3.665 1.00 98.06 237 PHE A O 1
ATOM 1879 N N . THR A 1 238 ? -8.506 -13.607 -4.082 1.00 96.56 238 THR A N 1
ATOM 1880 C CA . THR A 1 238 ? -8.891 -13.920 -5.463 1.00 96.56 238 THR A CA 1
ATOM 1881 C C . THR A 1 238 ? -8.239 -12.939 -6.426 1.00 96.56 238 THR A C 1
ATOM 1883 O O . THR A 1 238 ? -8.160 -11.752 -6.123 1.00 96.56 238 THR A O 1
ATOM 1886 N N . GLY A 1 239 ? -7.787 -13.425 -7.584 1.00 96.44 239 GLY A N 1
ATOM 1887 C CA . GLY A 1 239 ? -7.058 -12.618 -8.567 1.00 96.44 239 GLY A CA 1
ATOM 1888 C C . GLY A 1 239 ? -5.592 -12.392 -8.188 1.00 96.44 239 GLY A C 1
ATOM 1889 O O . GLY A 1 239 ? -4.986 -13.213 -7.500 1.00 96.44 239 GLY A O 1
ATOM 1890 N N . ASP A 1 240 ? -5.034 -11.271 -8.642 1.00 97.62 240 ASP A N 1
ATOM 1891 C CA . ASP A 1 240 ? -3.655 -10.856 -8.376 1.00 97.62 240 ASP A CA 1
ATOM 1892 C C . ASP A 1 240 ? -3.620 -9.543 -7.566 1.00 97.62 240 ASP A C 1
ATOM 1894 O O . ASP A 1 240 ? -4.616 -8.838 -7.405 1.00 97.62 240 ASP A O 1
ATOM 1898 N N . CYS A 1 241 ? -2.460 -9.183 -7.022 1.00 97.81 241 CYS A N 1
ATOM 1899 C CA . CYS A 1 241 ? -2.283 -7.962 -6.244 1.00 97.81 241 CYS A CA 1
ATOM 1900 C C . CYS A 1 241 ? -1.608 -6.868 -7.074 1.00 97.81 241 CYS A C 1
ATOM 1902 O O . CYS A 1 241 ? -0.447 -7.002 -7.460 1.00 97.81 241 CYS A O 1
ATOM 1904 N N . TYR A 1 242 ? -2.302 -5.752 -7.309 1.00 97.69 242 TYR A N 1
ATOM 1905 C CA . TYR A 1 242 ? -1.716 -4.593 -7.984 1.00 97.69 242 TYR A CA 1
ATOM 1906 C C . TYR A 1 242 ? -0.502 -4.021 -7.226 1.00 97.69 242 TYR A C 1
ATOM 1908 O O . TYR A 1 242 ? -0.552 -3.805 -6.010 1.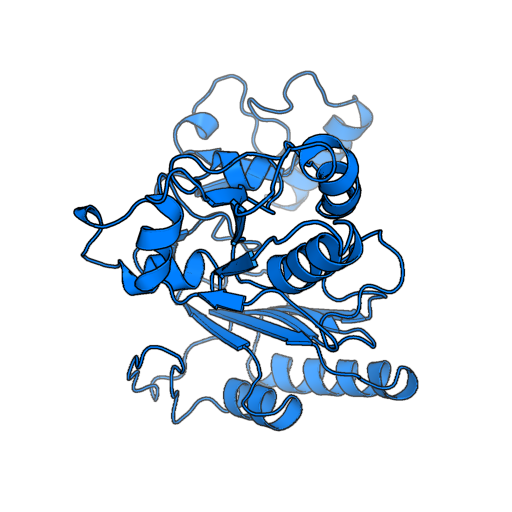00 97.69 242 TYR A O 1
ATOM 1916 N N . VAL A 1 243 ? 0.566 -3.692 -7.963 1.00 95.88 243 VAL A N 1
ATOM 1917 C CA . VAL A 1 243 ? 1.791 -3.059 -7.446 1.00 95.88 243 VAL A CA 1
ATOM 1918 C C . VAL A 1 243 ? 2.184 -1.820 -8.255 1.00 95.88 243 VAL A C 1
ATOM 1920 O O . VAL A 1 243 ? 1.983 -1.723 -9.463 1.00 95.88 243 VAL A O 1
ATOM 1923 N N . PHE A 1 244 ? 2.806 -0.844 -7.590 1.00 93.94 244 PHE A N 1
ATOM 1924 C CA . PHE A 1 244 ? 3.085 0.490 -8.144 1.00 93.94 244 PHE A CA 1
ATOM 1925 C C . PHE A 1 244 ? 4.380 0.571 -8.973 1.00 93.94 244 PHE A C 1
ATOM 1927 O O . PHE A 1 244 ? 5.063 1.599 -8.989 1.00 93.94 244 PHE A O 1
ATOM 1934 N N . ASP A 1 245 ? 4.712 -0.497 -9.692 1.00 93.94 245 ASP A N 1
ATOM 1935 C CA . ASP A 1 245 ? 5.910 -0.601 -10.525 1.00 93.94 245 ASP A CA 1
ATOM 1936 C C . ASP A 1 245 ? 5.586 -1.166 -11.921 1.00 93.94 245 ASP A C 1
ATOM 1938 O O . ASP A 1 245 ? 4.435 -1.109 -12.368 1.00 93.94 245 ASP A O 1
ATOM 1942 N N . GLN A 1 246 ? 6.601 -1.560 -12.692 1.00 93.06 246 GLN A N 1
ATOM 1943 C CA . GLN A 1 246 ? 6.407 -2.090 -14.048 1.00 93.06 246 GLN A CA 1
ATOM 1944 C C . GLN A 1 246 ? 5.855 -3.518 -14.081 1.00 93.06 246 GLN A C 1
ATOM 1946 O O . GLN A 1 246 ? 5.419 -3.943 -15.139 1.00 93.06 246 GLN A O 1
ATOM 1951 N N . ARG A 1 247 ? 5.815 -4.244 -12.956 1.00 94.19 247 ARG A N 1
ATOM 1952 C CA . ARG A 1 247 ? 5.178 -5.571 -12.905 1.00 94.19 247 ARG A CA 1
ATOM 1953 C C . ARG A 1 247 ? 3.662 -5.496 -13.030 1.00 94.19 247 ARG A C 1
ATOM 1955 O O . ARG A 1 247 ? 3.057 -6.498 -13.376 1.00 94.19 247 ARG A O 1
ATOM 1962 N N . VAL A 1 248 ? 3.067 -4.330 -12.750 1.00 95.50 248 VAL A N 1
ATOM 1963 C CA . VAL A 1 248 ? 1.616 -4.057 -12.724 1.00 95.50 248 VAL A CA 1
ATOM 1964 C C . VAL A 1 248 ? 0.880 -4.812 -11.621 1.00 95.50 248 VAL A C 1
ATOM 1966 O O . VAL A 1 248 ? 0.226 -4.180 -10.797 1.00 95.50 248 VAL A O 1
ATOM 1969 N N . ALA A 1 249 ? 1.026 -6.129 -11.553 1.00 96.88 249 ALA A N 1
ATOM 1970 C CA . ALA A 1 249 ? 0.504 -6.955 -10.482 1.00 96.88 249 ALA A CA 1
ATOM 1971 C C . ALA A 1 249 ? 1.470 -8.092 -10.125 1.00 96.88 249 ALA A C 1
ATOM 1973 O O . ALA A 1 249 ? 2.382 -8.439 -10.883 1.00 96.88 249 ALA A O 1
ATOM 1974 N N . VAL A 1 250 ? 1.266 -8.675 -8.949 1.00 96.06 250 VAL A N 1
ATOM 1975 C CA . VAL A 1 250 ? 1.975 -9.862 -8.471 1.00 96.06 250 VAL A CA 1
ATOM 1976 C C . VAL A 1 250 ? 0.994 -10.904 -7.948 1.00 96.06 250 VAL A C 1
ATOM 1978 O O . VAL A 1 250 ? -0.070 -10.562 -7.443 1.00 96.06 250 VAL A O 1
ATOM 1981 N N . THR A 1 251 ? 1.378 -12.168 -8.051 1.00 96.31 251 THR A N 1
ATOM 1982 C CA . THR A 1 251 ? 0.632 -13.322 -7.545 1.00 96.31 251 THR A CA 1
ATOM 1983 C C . THR A 1 251 ? 1.362 -13.959 -6.355 1.00 96.31 251 THR A C 1
ATOM 1985 O O . THR A 1 251 ? 2.330 -13.389 -5.843 1.00 96.31 251 THR A O 1
ATOM 1988 N N . TYR A 1 252 ? 0.915 -15.132 -5.902 1.00 95.31 252 TYR A N 1
ATOM 1989 C CA . TYR A 1 252 ? 1.519 -15.902 -4.805 1.00 95.31 252 TYR A CA 1
ATOM 1990 C C . TYR A 1 252 ? 3.056 -15.985 -4.882 1.00 95.31 252 TYR A C 1
ATOM 1992 O O . TYR A 1 252 ? 3.648 -16.166 -5.953 1.00 95.31 252 TYR A O 1
ATOM 2000 N N . GLY A 1 253 ? 3.706 -15.811 -3.727 1.00 92.06 253 GLY A N 1
ATOM 2001 C CA . GLY A 1 253 ? 5.162 -15.647 -3.619 1.00 92.06 253 GLY A CA 1
ATOM 2002 C C . GLY A 1 253 ? 5.685 -14.330 -4.207 1.00 92.06 253 GLY A C 1
ATOM 2003 O O . GLY A 1 253 ? 6.850 -14.249 -4.599 1.00 92.06 253 GLY A O 1
ATOM 2004 N N . ASN A 1 254 ? 4.811 -13.327 -4.351 1.00 92.88 254 ASN A N 1
ATOM 2005 C CA . ASN A 1 254 ? 5.096 -12.005 -4.915 1.00 92.88 254 ASN A CA 1
ATOM 2006 C C . ASN A 1 254 ? 5.763 -12.039 -6.305 1.00 92.88 254 ASN A C 1
ATOM 2008 O O . ASN A 1 254 ? 6.532 -11.142 -6.676 1.00 92.88 254 ASN A O 1
ATOM 2012 N N . LYS A 1 255 ? 5.454 -13.079 -7.089 1.00 91.81 255 LYS A N 1
ATOM 2013 C CA . LYS A 1 255 ? 5.930 -13.252 -8.466 1.00 91.81 255 LYS A CA 1
ATOM 2014 C C . LYS A 1 255 ? 5.135 -12.354 -9.413 1.00 91.81 255 LYS A C 1
ATOM 2016 O O . LYS A 1 255 ? 3.948 -12.158 -9.169 1.00 91.81 255 LYS A O 1
ATOM 2021 N N . PRO A 1 256 ? 5.731 -11.827 -10.498 1.00 93.44 256 PRO A N 1
ATOM 2022 C CA . PRO A 1 256 ? 4.982 -11.077 -11.503 1.00 93.44 256 PRO A CA 1
ATOM 2023 C C . PRO A 1 256 ? 3.749 -11.845 -11.988 1.00 93.44 256 PRO A C 1
ATOM 2025 O O . PRO A 1 256 ? 3.822 -13.049 -12.242 1.00 93.44 256 PRO A O 1
ATOM 2028 N N . SER A 1 257 ? 2.628 -11.140 -12.101 1.00 95.12 257 SER A N 1
ATOM 2029 C CA . SER A 1 257 ? 1.374 -11.706 -12.588 1.00 95.12 257 SER A CA 1
ATOM 2030 C C . SER A 1 257 ? 1.499 -12.153 -14.049 1.00 95.12 257 SER A C 1
ATOM 2032 O O . SER A 1 257 ? 2.143 -11.500 -14.875 1.00 95.12 257 SER A O 1
ATOM 2034 N N . MET A 1 258 ? 0.837 -13.262 -14.381 1.00 94.06 258 MET A N 1
ATOM 2035 C CA . MET A 1 258 ? 0.741 -13.751 -15.759 1.00 94.06 258 MET A CA 1
ATOM 2036 C C . MET A 1 258 ? -0.490 -13.204 -16.488 1.00 94.06 258 MET A C 1
ATOM 2038 O O . MET A 1 258 ? -0.512 -13.252 -17.723 1.00 94.06 258 MET A O 1
ATOM 2042 N N . VAL A 1 259 ? -1.469 -12.682 -15.738 1.00 95.88 259 VAL A N 1
ATOM 2043 C CA . VAL A 1 259 ? -2.756 -12.174 -16.229 1.00 95.88 259 VAL A CA 1
ATOM 2044 C C . VAL A 1 259 ? -2.643 -10.691 -16.550 1.00 95.88 259 VAL A C 1
ATOM 2046 O O . VAL A 1 259 ? -2.811 -10.305 -17.700 1.00 95.88 259 VAL A O 1
ATOM 2049 N N . PHE A 1 260 ? -2.299 -9.871 -15.562 1.00 95.50 260 PHE A N 1
ATOM 2050 C CA . PHE A 1 260 ? -2.085 -8.432 -15.690 1.00 95.50 260 PHE A CA 1
ATOM 2051 C C . PHE A 1 260 ? -0.607 -8.133 -15.909 1.00 95.50 260 PHE A C 1
ATOM 2053 O O . PHE A 1 260 ? 0.204 -8.354 -15.007 1.00 95.50 260 PHE A O 1
ATOM 2060 N N . ARG A 1 261 ? -0.263 -7.641 -17.100 1.00 88.94 261 ARG A N 1
ATOM 2061 C CA . ARG A 1 261 ? 1.133 -7.359 -17.490 1.00 88.94 261 ARG A CA 1
ATOM 2062 C C . ARG A 1 261 ? 1.374 -5.917 -17.893 1.00 88.94 261 ARG A C 1
ATOM 2064 O O . ARG A 1 261 ? 2.499 -5.443 -17.816 1.00 88.94 261 ARG A O 1
ATOM 2071 N N . GLU A 1 262 ? 0.315 -5.222 -18.287 1.00 91.38 262 GLU A N 1
ATOM 2072 C CA . GLU A 1 262 ? 0.385 -3.853 -18.772 1.00 91.38 262 GLU A CA 1
ATOM 2073 C C . GLU A 1 262 ? -0.594 -2.970 -18.017 1.00 91.38 262 GLU A C 1
ATOM 2075 O O . GLU A 1 262 ? -1.571 -3.433 -17.432 1.00 91.38 262 GLU A O 1
ATOM 2080 N N . LYS A 1 263 ? -0.337 -1.666 -18.035 1.00 91.94 263 LYS A N 1
ATOM 2081 C CA . LYS A 1 263 ? -1.312 -0.676 -17.579 1.00 91.94 263 LYS A CA 1
ATOM 2082 C C . LYS A 1 263 ? -1.593 0.307 -18.687 1.00 91.94 263 LYS A C 1
ATOM 2084 O O . LYS A 1 263 ? -0.683 0.745 -19.389 1.00 91.94 263 LYS A O 1
ATOM 2089 N N . CYS A 1 264 ? -2.844 0.728 -18.795 1.00 91.38 264 CYS A N 1
ATOM 2090 C CA . CYS A 1 264 ? -3.222 1.752 -19.746 1.00 91.38 264 CYS A CA 1
ATOM 2091 C C . CYS A 1 264 ? -2.397 3.023 -19.494 1.00 91.38 264 CYS A C 1
ATOM 2093 O O . CYS A 1 264 ? -2.402 3.600 -18.404 1.00 91.38 264 CYS A O 1
ATOM 2095 N N . HIS A 1 265 ? -1.689 3.508 -20.509 1.00 88.12 265 HIS A N 1
ATOM 2096 C CA . HIS A 1 265 ? -0.891 4.722 -20.363 1.00 88.12 265 HIS A CA 1
ATOM 2097 C C . HIS A 1 265 ? -1.763 5.979 -20.175 1.00 88.12 265 HIS A C 1
ATOM 2099 O O . HIS A 1 265 ? -1.269 6.980 -19.641 1.00 88.12 265 HIS A O 1
ATOM 2105 N N . ALA A 1 266 ? -3.038 5.930 -20.573 1.00 88.75 266 ALA A N 1
ATOM 2106 C CA . ALA A 1 266 ? -4.004 7.010 -20.401 1.00 88.75 266 ALA A CA 1
ATOM 2107 C C . ALA A 1 266 ? -4.645 7.009 -19.007 1.00 88.75 266 ALA A C 1
ATOM 2109 O O . ALA A 1 266 ? -4.335 7.889 -18.204 1.00 88.75 266 ALA A O 1
ATOM 2110 N N . CYS A 1 267 ? -5.489 6.018 -18.698 1.00 88.75 267 CYS A N 1
ATOM 2111 C CA . CYS A 1 267 ? -6.240 5.973 -17.437 1.00 88.75 267 CYS A CA 1
ATOM 2112 C C . CYS A 1 267 ? -5.527 5.237 -16.298 1.00 88.75 267 CYS A C 1
ATOM 2114 O O . CYS A 1 267 ? -6.030 5.227 -15.182 1.00 88.75 267 CYS A O 1
ATOM 2116 N N . ARG A 1 268 ? -4.357 4.633 -16.555 1.00 88.94 268 ARG A N 1
ATOM 2117 C CA . ARG A 1 268 ? -3.540 3.903 -15.567 1.00 88.94 268 ARG A CA 1
ATOM 2118 C C . ARG A 1 268 ? -4.148 2.605 -15.037 1.00 88.94 268 ARG A C 1
ATOM 2120 O O . ARG A 1 268 ? -3.467 1.956 -14.248 1.00 88.94 268 ARG A O 1
ATOM 2127 N N . HIS A 1 269 ? -5.329 2.199 -15.512 1.00 93.00 269 HIS A N 1
ATOM 2128 C CA . HIS A 1 269 ? -5.910 0.909 -15.151 1.00 93.00 269 HIS A CA 1
ATOM 2129 C C . HIS A 1 269 ? -4.993 -0.246 -15.577 1.00 93.00 269 HIS A C 1
ATOM 2131 O O . HIS A 1 269 ? -4.437 -0.197 -16.682 1.00 93.00 269 HIS A O 1
ATOM 2137 N N . PRO A 1 270 ? -4.819 -1.264 -14.722 1.00 95.00 270 PRO A N 1
ATOM 2138 C CA . PRO A 1 270 ? -4.157 -2.506 -15.090 1.00 95.00 270 PRO A CA 1
ATOM 2139 C C . PRO A 1 270 ? -4.986 -3.246 -16.145 1.00 95.00 270 PRO A C 1
ATOM 2141 O O . PRO A 1 270 ? -6.213 -3.214 -16.121 1.00 95.00 270 PRO A O 1
ATOM 2144 N N . LEU A 1 271 ? -4.307 -3.882 -17.094 1.00 95.56 271 LEU A N 1
ATOM 2145 C CA . LEU A 1 271 ? -4.915 -4.577 -18.222 1.00 95.56 271 LEU A CA 1
ATOM 2146 C C . LEU A 1 271 ? -4.483 -6.037 -18.211 1.00 95.56 271 LEU A C 1
ATOM 2148 O O . LEU A 1 271 ? -3.288 -6.342 -18.116 1.00 95.56 271 LEU A O 1
ATOM 2152 N N . SER A 1 272 ? -5.466 -6.928 -18.312 1.00 94.88 272 SER A N 1
ATOM 2153 C CA . SER A 1 272 ? -5.220 -8.352 -18.505 1.00 94.88 272 SER A CA 1
ATOM 2154 C C . SER A 1 272 ? -4.732 -8.644 -19.928 1.00 94.88 272 SER A C 1
ATOM 2156 O O . SER A 1 272 ? -4.936 -7.851 -20.847 1.00 94.88 272 SER A O 1
ATOM 2158 N N . CYS A 1 273 ? -4.133 -9.815 -20.140 1.00 92.94 273 CYS A N 1
ATOM 2159 C CA . CYS A 1 273 ? -3.756 -10.293 -21.471 1.00 92.94 273 CYS A CA 1
ATOM 2160 C C . CYS A 1 273 ? -4.935 -10.311 -22.459 1.00 92.94 273 CYS A C 1
ATOM 2162 O O . CYS A 1 273 ? -4.708 -10.156 -23.656 1.00 92.94 273 CYS A O 1
ATOM 2164 N N . ASP A 1 274 ? -6.169 -10.491 -21.986 1.00 93.69 274 ASP A N 1
ATOM 2165 C CA . ASP A 1 274 ? -7.357 -10.473 -22.843 1.00 93.69 274 ASP A CA 1
ATOM 2166 C C . ASP A 1 274 ? -7.853 -9.052 -23.111 1.00 93.69 274 ASP A C 1
ATOM 2168 O O . ASP A 1 274 ? -8.302 -8.766 -24.217 1.00 93.69 274 ASP A O 1
ATOM 2172 N N . ASP A 1 275 ? -7.672 -8.124 -22.167 1.00 94.56 275 ASP A N 1
ATOM 2173 C CA . ASP A 1 275 ? -7.966 -6.705 -22.398 1.00 94.56 275 ASP A CA 1
ATOM 2174 C C . ASP A 1 275 ? -7.099 -6.113 -23.511 1.00 94.56 275 ASP A C 1
ATOM 2176 O O . ASP A 1 275 ? -7.571 -5.273 -24.274 1.00 94.56 275 ASP A O 1
ATOM 2180 N N . LEU A 1 276 ? -5.849 -6.571 -23.622 1.00 92.75 276 LEU A N 1
ATOM 2181 C CA . LEU A 1 276 ? -4.909 -6.150 -24.665 1.00 92.75 276 LEU A CA 1
ATOM 2182 C C . LEU A 1 276 ? -5.277 -6.668 -26.065 1.00 92.75 276 LEU A C 1
ATOM 2184 O O . LEU A 1 276 ? -4.756 -6.151 -27.049 1.00 92.75 276 LEU A O 1
ATOM 2188 N N . LYS A 1 277 ? -6.146 -7.681 -26.165 1.00 94.44 277 LYS A N 1
ATOM 2189 C CA . LYS A 1 277 ? -6.598 -8.265 -27.441 1.00 94.44 277 LYS A CA 1
ATOM 2190 C C . LYS A 1 277 ? -7.909 -7.665 -27.945 1.00 94.44 277 LYS A C 1
ATOM 2192 O O . LYS A 1 277 ? -8.378 -8.061 -29.006 1.00 94.44 277 LYS A O 1
ATOM 2197 N N . ARG A 1 278 ? -8.544 -6.784 -27.171 1.00 95.19 278 ARG A N 1
ATOM 2198 C CA . ARG A 1 278 ? -9.820 -6.179 -27.556 1.00 95.19 278 ARG A CA 1
ATOM 2199 C C . ARG A 1 278 ? -9.623 -5.190 -28.701 1.00 95.19 278 ARG A C 1
ATOM 2201 O O . ARG A 1 278 ? -8.667 -4.422 -28.685 1.00 95.19 278 ARG A O 1
ATOM 2208 N N . ASP A 1 279 ? -10.592 -5.125 -29.609 1.00 94.12 279 ASP A N 1
ATOM 2209 C CA . ASP A 1 279 ? -10.575 -4.182 -30.740 1.00 94.12 279 ASP A CA 1
ATOM 2210 C C . ASP A 1 279 ? -10.591 -2.706 -30.295 1.00 94.12 279 ASP A C 1
ATOM 2212 O O . ASP A 1 279 ? -10.141 -1.822 -31.019 1.00 94.12 279 ASP A O 1
ATOM 2216 N N . ASP A 1 280 ? -11.097 -2.428 -29.089 1.00 92.31 280 ASP A N 1
ATOM 2217 C CA . ASP A 1 280 ? -11.154 -1.087 -28.494 1.00 92.31 280 ASP A CA 1
ATOM 2218 C C . ASP A 1 280 ? -9.889 -0.695 -27.701 1.00 92.31 280 ASP A C 1
ATOM 2220 O O . ASP A 1 280 ? -9.805 0.412 -27.145 1.00 92.31 280 ASP A O 1
ATOM 2224 N N . TYR A 1 281 ? -8.883 -1.575 -27.650 1.00 93.88 281 TYR A N 1
ATOM 2225 C CA . TYR A 1 281 ? -7.579 -1.274 -27.077 1.00 93.88 281 TYR A CA 1
ATOM 2226 C C . TYR A 1 281 ? -6.665 -0.612 -28.112 1.00 93.88 281 TYR A C 1
ATOM 2228 O O . TYR A 1 281 ? -6.410 -1.141 -29.189 1.00 93.88 281 TYR A O 1
ATOM 2236 N N . MET A 1 282 ? -6.105 0.542 -27.748 1.00 90.94 282 MET A N 1
ATOM 2237 C CA . MET A 1 282 ? -5.077 1.216 -28.537 1.00 90.94 282 MET A CA 1
ATOM 2238 C C . MET A 1 282 ? -3.879 1.507 -27.644 1.00 90.94 282 MET A C 1
ATOM 2240 O O . MET A 1 282 ? -3.968 2.317 -26.711 1.00 90.94 282 MET A O 1
ATOM 2244 N N . GLN A 1 283 ? -2.749 0.856 -27.932 1.00 89.19 283 GLN A N 1
ATOM 2245 C CA . GLN A 1 283 ? -1.528 0.996 -27.145 1.00 89.19 283 GLN A CA 1
ATOM 2246 C C . GLN A 1 283 ? -1.132 2.470 -26.994 1.00 89.19 283 GLN A C 1
ATOM 2248 O O . GLN A 1 283 ? -1.183 3.267 -27.928 1.00 89.19 283 GLN A O 1
ATOM 2253 N N . GLY A 1 284 ? -0.796 2.858 -25.764 1.00 86.31 284 GLY A N 1
ATOM 2254 C CA . GLY A 1 284 ? -0.443 4.238 -25.432 1.00 86.31 284 GLY A CA 1
ATOM 2255 C C . GLY A 1 284 ? -1.622 5.215 -25.317 1.00 86.31 284 GLY A C 1
ATOM 2256 O O . GLY A 1 284 ? -1.458 6.247 -24.657 1.00 86.31 284 GLY A O 1
ATOM 2257 N N . LEU A 1 285 ? -2.797 4.890 -25.874 1.00 89.00 285 LEU A N 1
ATOM 2258 C CA . LEU A 1 285 ? -3.914 5.819 -26.069 1.00 89.00 285 LEU A CA 1
ATOM 2259 C C . LEU A 1 285 ? -5.167 5.481 -25.250 1.00 89.00 285 LEU A C 1
ATOM 2261 O O . LEU A 1 285 ? -5.612 6.333 -24.488 1.00 89.00 285 LEU A O 1
ATOM 2265 N N . SER A 1 286 ? -5.742 4.283 -25.377 1.00 92.62 286 SER A N 1
ATOM 2266 C CA . SER A 1 286 ? -7.007 3.925 -24.715 1.00 92.62 286 SER A CA 1
ATOM 2267 C C . SER A 1 286 ? -7.118 2.434 -24.401 1.00 92.62 286 SER A C 1
ATOM 2269 O O . SER A 1 286 ? -6.348 1.612 -24.885 1.00 92.62 286 SER A O 1
ATOM 2271 N N . CYS A 1 287 ? -8.079 2.086 -23.550 1.00 93.69 287 CYS A N 1
ATOM 2272 C CA . CYS A 1 287 ? -8.460 0.712 -23.223 1.00 93.69 287 CYS A CA 1
ATOM 2273 C C . CYS A 1 287 ? -9.963 0.656 -22.917 1.00 93.69 287 CYS A C 1
ATOM 2275 O O . CYS A 1 287 ? -10.599 1.712 -22.847 1.00 93.69 287 CYS A O 1
ATOM 2277 N N . LYS A 1 288 ? -10.496 -0.536 -22.617 1.00 94.25 288 LYS A N 1
ATOM 2278 C CA . LYS A 1 288 ? -11.911 -0.749 -22.258 1.00 94.25 288 LYS A CA 1
ATOM 2279 C C . LYS A 1 288 ? -12.462 0.196 -21.178 1.00 94.25 288 LYS A C 1
ATOM 2281 O O . LYS A 1 288 ? -13.648 0.488 -21.174 1.00 94.25 288 LYS A O 1
ATOM 2286 N N . TYR A 1 289 ? -11.609 0.684 -20.274 1.00 92.12 289 TYR A N 1
ATOM 2287 C CA . TYR A 1 289 ? -12.015 1.553 -19.165 1.00 92.12 289 TYR A CA 1
ATOM 2288 C C . TYR A 1 289 ? -12.135 3.033 -19.539 1.00 92.12 289 TYR A C 1
ATOM 2290 O O . TYR A 1 289 ? -12.804 3.778 -18.835 1.00 92.12 289 TYR A O 1
ATOM 2298 N N . CYS A 1 290 ? -11.452 3.492 -20.594 1.00 92.38 290 CYS A N 1
ATOM 2299 C CA . CYS A 1 290 ? -11.382 4.922 -20.923 1.00 92.38 290 CYS A CA 1
ATOM 2300 C C . CYS A 1 290 ? -11.615 5.249 -22.398 1.00 92.38 290 CYS A C 1
ATOM 2302 O O . CYS A 1 290 ? -11.536 6.417 -22.786 1.00 92.38 290 CYS A O 1
ATOM 2304 N N . VAL A 1 291 ? -11.869 4.243 -23.234 1.00 92.06 291 VAL A N 1
ATOM 2305 C CA . VAL A 1 291 ? -12.319 4.452 -24.609 1.00 92.06 291 VAL A CA 1
ATOM 2306 C C . VAL A 1 291 ? -13.571 5.339 -24.601 1.00 92.06 291 VAL A C 1
ATOM 2308 O O . VAL A 1 291 ? -14.450 5.190 -23.757 1.00 92.06 291 VAL A O 1
ATOM 2311 N N . GLY A 1 292 ? -13.598 6.350 -25.471 1.00 88.06 292 GLY A N 1
ATOM 2312 C CA . GLY A 1 292 ? -14.687 7.333 -25.536 1.00 88.06 292 GLY A CA 1
ATOM 2313 C C . GLY A 1 292 ? -14.729 8.376 -24.407 1.00 88.06 292 GLY A C 1
ATOM 2314 O O . GLY A 1 292 ? -15.502 9.320 -24.501 1.00 88.06 292 GLY A O 1
ATOM 2315 N N . GLN A 1 293 ? -13.889 8.269 -23.372 1.00 89.62 293 GLN A N 1
ATOM 2316 C CA . GLN A 1 293 ? -13.863 9.221 -22.245 1.00 89.62 293 GLN A CA 1
ATOM 2317 C C . GLN A 1 293 ? -12.754 10.283 -22.363 1.00 89.62 293 GLN A C 1
ATOM 2319 O O . GLN A 1 293 ? -12.667 11.199 -21.546 1.00 89.62 293 GLN A O 1
ATOM 2324 N N . LEU A 1 294 ? -11.865 10.155 -23.353 1.00 87.69 294 LEU A N 1
ATOM 2325 C CA . LEU A 1 294 ? -10.712 11.039 -23.530 1.00 87.69 294 LEU A CA 1
ATOM 2326 C C . LEU A 1 294 ? -11.051 12.236 -24.420 1.00 87.69 294 LEU A C 1
ATOM 2328 O O . LEU A 1 294 ? -11.424 12.056 -25.577 1.00 87.69 294 LEU A O 1
ATOM 2332 N N . SER A 1 295 ? -10.802 13.450 -23.924 1.00 89.69 295 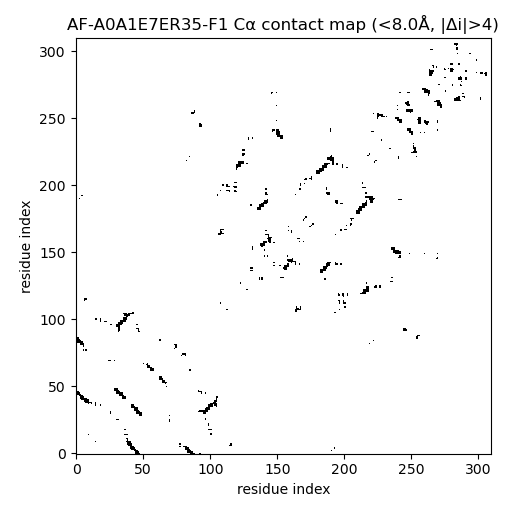SER A N 1
ATOM 2333 C CA . SER A 1 295 ? -10.826 14.667 -24.750 1.00 89.69 295 SER A CA 1
ATOM 2334 C C . SER A 1 295 ? -9.787 14.611 -25.878 1.00 89.69 295 SER A C 1
ATOM 2336 O O . SER A 1 295 ? -8.724 14.004 -25.721 1.00 89.69 295 SER A O 1
ATOM 2338 N N . GLU A 1 296 ? -10.029 15.318 -26.984 1.00 88.38 296 GLU A N 1
ATOM 2339 C CA . GLU A 1 296 ? -9.098 15.394 -28.125 1.00 88.38 296 GLU A CA 1
ATOM 2340 C C . GLU A 1 296 ? -7.676 15.794 -27.699 1.00 88.38 296 GLU A C 1
ATOM 2342 O O . GLU A 1 296 ? -6.687 15.179 -28.101 1.00 88.38 296 GLU A O 1
ATOM 2347 N N . LYS A 1 297 ? -7.562 16.767 -26.788 1.00 90.44 297 LYS A N 1
ATOM 2348 C CA . LYS A 1 297 ? -6.276 17.210 -26.230 1.00 90.44 297 LYS A CA 1
ATOM 2349 C C . LYS A 1 297 ? -5.556 16.095 -25.466 1.00 90.44 297 LYS A C 1
ATOM 2351 O O . LYS A 1 297 ? -4.328 15.995 -25.523 1.00 90.44 297 LYS A O 1
ATOM 2356 N N . GLN A 1 298 ? -6.290 15.262 -24.722 1.00 88.94 298 GLN A N 1
ATOM 2357 C CA . GLN A 1 298 ? -5.707 14.104 -24.040 1.00 88.94 298 GLN A CA 1
ATOM 2358 C C . GLN A 1 298 ? -5.239 13.058 -25.048 1.00 88.94 298 GLN A C 1
ATOM 2360 O O . GLN A 1 298 ? -4.125 12.560 -24.893 1.00 88.94 298 GLN A O 1
ATOM 2365 N N . GLN A 1 299 ? -6.042 12.779 -26.077 1.00 87.00 299 GLN A N 1
ATOM 2366 C CA . GLN A 1 299 ? -5.693 11.822 -27.123 1.00 87.00 299 GLN A CA 1
ATOM 2367 C C . GLN A 1 299 ? -4.391 12.227 -27.825 1.00 87.00 299 GLN A C 1
ATOM 2369 O O . GLN A 1 299 ? -3.427 11.467 -27.798 1.00 87.00 299 GLN A O 1
ATOM 2374 N N . GLN A 1 300 ? -4.298 13.469 -28.314 1.00 87.56 300 GLN A N 1
ATOM 2375 C CA . GLN A 1 300 ? -3.085 13.998 -28.952 1.00 87.56 300 GLN A CA 1
ATOM 2376 C C . GLN A 1 300 ? -1.849 13.875 -28.051 1.00 87.56 300 GLN A C 1
ATOM 2378 O O . GLN A 1 300 ? -0.804 13.377 -28.475 1.00 87.56 300 GLN A O 1
ATOM 2383 N N . ARG A 1 301 ? -1.972 14.273 -26.776 1.00 89.12 301 ARG A N 1
ATOM 2384 C CA . ARG A 1 301 ? -0.875 14.186 -25.803 1.00 89.12 301 ARG A CA 1
ATOM 2385 C C . ARG A 1 301 ? -0.421 12.743 -25.576 1.00 89.12 301 ARG A C 1
ATOM 2387 O O . ARG A 1 301 ? 0.775 12.489 -25.437 1.00 89.12 301 ARG A O 1
ATOM 2394 N N . PHE A 1 302 ? -1.359 11.806 -25.473 1.00 88.62 302 PHE A N 1
ATOM 2395 C CA . PHE A 1 302 ? -1.047 10.402 -25.222 1.00 88.62 302 PHE A CA 1
ATOM 2396 C C . PHE A 1 302 ? -0.421 9.731 -26.443 1.00 88.62 302 PHE A C 1
ATOM 2398 O O . PHE A 1 302 ? 0.607 9.074 -26.281 1.00 88.62 302 PHE A O 1
ATOM 2405 N N . THR A 1 303 ? -0.934 9.996 -27.645 1.00 85.56 303 THR A N 1
ATOM 2406 C CA . THR A 1 303 ? -0.331 9.546 -28.905 1.00 85.56 303 THR A CA 1
ATOM 2407 C C . THR A 1 303 ? 1.089 10.085 -29.074 1.00 85.56 303 THR A C 1
ATOM 2409 O O . THR A 1 303 ? 2.000 9.328 -29.395 1.00 85.56 303 THR A O 1
ATOM 2412 N N . GLN A 1 304 ? 1.321 11.376 -28.810 1.00 87.50 304 GLN A N 1
ATOM 2413 C CA . GLN A 1 304 ? 2.658 11.963 -28.931 1.00 87.50 304 GLN A CA 1
ATOM 2414 C C . GLN A 1 304 ? 3.649 11.352 -27.934 1.00 87.50 304 GLN A C 1
ATOM 2416 O O . GLN A 1 304 ? 4.801 11.114 -28.283 1.00 87.50 304 GLN A O 1
ATOM 2421 N N . ARG A 1 305 ? 3.209 11.057 -26.705 1.00 85.25 305 ARG A N 1
ATOM 2422 C CA . ARG A 1 305 ? 4.043 10.367 -25.713 1.00 85.25 305 ARG A CA 1
ATOM 2423 C C . ARG A 1 305 ? 4.361 8.932 -26.136 1.00 85.25 305 ARG A C 1
ATOM 2425 O O . ARG A 1 305 ? 5.485 8.504 -25.919 1.00 85.25 305 ARG A O 1
ATOM 2432 N N . GLN A 1 306 ? 3.401 8.207 -26.711 1.00 85.12 306 GLN A N 1
ATOM 2433 C CA . GLN A 1 306 ? 3.629 6.844 -27.199 1.00 85.12 306 GLN A CA 1
ATOM 2434 C C . GLN A 1 306 ? 4.714 6.826 -28.286 1.00 85.12 306 GLN A C 1
ATOM 2436 O O . GLN A 1 306 ? 5.673 6.076 -28.163 1.00 85.12 306 GLN A O 1
ATOM 2441 N N . LYS A 1 307 ? 4.656 7.767 -29.238 1.00 85.50 307 LYS A N 1
ATOM 2442 C CA . LYS A 1 307 ? 5.693 7.949 -30.273 1.00 85.50 307 LYS A CA 1
ATOM 2443 C C . LYS A 1 307 ? 7.092 8.290 -29.740 1.00 85.50 307 LYS A C 1
ATOM 2445 O O . LYS A 1 307 ? 8.051 8.179 -30.482 1.00 85.50 307 LYS A O 1
ATOM 2450 N N . GLN A 1 308 ? 7.212 8.793 -28.509 1.00 82.00 308 GLN A N 1
ATOM 2451 C CA . GLN A 1 308 ? 8.511 9.064 -27.868 1.00 82.00 308 GLN A CA 1
ATOM 2452 C C . GLN A 1 308 ? 9.055 7.853 -27.099 1.00 82.00 308 GLN A C 1
ATOM 2454 O O . GLN A 1 308 ? 10.188 7.894 -26.622 1.00 82.00 308 GLN A O 1
ATOM 2459 N N . MET A 1 309 ? 8.213 6.846 -26.862 1.00 76.56 309 MET A N 1
ATOM 2460 C CA . MET A 1 309 ? 8.573 5.619 -26.154 1.00 76.56 309 MET A CA 1
ATOM 2461 C C . MET A 1 309 ? 8.939 4.478 -27.111 1.00 76.56 309 MET A C 1
ATOM 2463 O O . MET A 1 309 ? 9.649 3.571 -26.682 1.00 76.56 309 MET A O 1
ATOM 2467 N N . GLU A 1 310 ? 8.436 4.537 -28.346 1.00 74.38 310 GLU A N 1
ATOM 2468 C CA . GLU A 1 310 ? 8.843 3.730 -29.509 1.00 74.38 310 GLU A CA 1
ATOM 2469 C C . GLU A 1 310 ? 10.151 4.253 -30.113 1.00 74.38 310 GLU A C 1
ATOM 2471 O O . GLU A 1 310 ? 10.994 3.403 -30.477 1.00 74.38 310 GLU A O 1
#

Foldseek 3Di:
DKWWWDFDADPPVCLVVVLVVLVVLCVVQVKFWEWEQERRTIGIDIDGDDDPQFDFDDDLQDGPGPDDPNVVVVCVVRPVPIHIDDDDDPDGQGPGHYYDYDNDNADALPPPQRLVPDFAAEDELVCVVVLLPDPLEAAEELDAPLQVVQKDFPPHDYLNHNGSNCLLVSCLVPVQPDLSAVGEYEYFAQFCPSRSRNRSSNVVNHDPVHPYHYYYYHGGPQSNLAVCQVVCVSDRMDGFGADPTQLRTAGRSRHRDQFFRD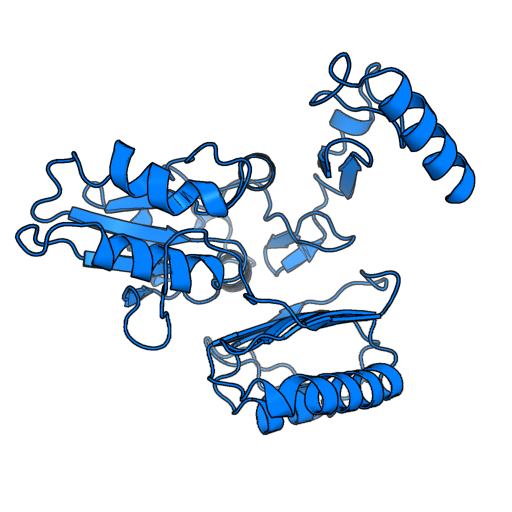AALQSRRTHGPVQCVDPQDDHQADTPVCRVPDDPVSRVVSVVVVVVVD

Mean predicted aligned error: 6.06 Å